Protein AF-A0A6I2UBW8-F1 (afdb_monomer_lite)

Structure (mmCIF, N/CA/C/O backbone):
data_AF-A0A6I2UBW8-F1
#
_entry.id   AF-A0A6I2UBW8-F1
#
loop_
_atom_site.group_PDB
_atom_site.id
_atom_site.type_symbol
_atom_site.label_atom_id
_atom_site.label_alt_id
_atom_site.label_comp_id
_atom_site.label_asym_id
_atom_site.label_entity_id
_atom_site.label_seq_id
_atom_site.pdbx_PDB_ins_code
_atom_site.Cartn_x
_atom_site.Cartn_y
_atom_site.Cartn_z
_atom_site.occupancy
_atom_site.B_iso_or_equiv
_atom_site.auth_seq_id
_atom_site.auth_comp_id
_atom_site.auth_asym_id
_atom_site.auth_atom_id
_atom_site.pdbx_PDB_model_num
ATOM 1 N N . MET A 1 1 ? 18.908 -12.782 -9.638 1.00 51.38 1 MET A N 1
ATOM 2 C CA . MET A 1 1 ? 18.030 -13.170 -8.511 1.00 51.38 1 MET A CA 1
ATOM 3 C C . MET A 1 1 ? 18.665 -14.315 -7.730 1.00 51.38 1 MET A C 1
ATOM 5 O O . MET A 1 1 ? 19.215 -15.214 -8.357 1.00 51.38 1 MET A O 1
ATOM 9 N N . LYS A 1 2 ? 18.640 -14.270 -6.388 1.00 55.91 2 LYS A N 1
ATOM 10 C CA . LYS A 1 2 ? 19.239 -15.309 -5.519 1.00 55.91 2 LYS A CA 1
ATOM 11 C C . LYS A 1 2 ? 18.375 -16.582 -5.418 1.00 55.91 2 LYS A C 1
ATOM 13 O O . LYS A 1 2 ? 18.902 -17.637 -5.084 1.00 55.91 2 LYS A O 1
ATOM 18 N N . ASN A 1 3 ? 17.085 -16.509 -5.764 1.00 80.25 3 ASN A N 1
ATOM 19 C CA . ASN A 1 3 ? 16.137 -17.624 -5.729 1.00 80.25 3 ASN A CA 1
ATOM 20 C C . ASN A 1 3 ? 15.690 -18.028 -7.150 1.00 80.25 3 ASN A C 1
ATOM 22 O O . ASN A 1 3 ? 15.088 -17.234 -7.873 1.00 80.25 3 ASN A O 1
ATOM 26 N N . ARG A 1 4 ? 15.971 -19.275 -7.562 1.00 83.50 4 ARG A N 1
ATOM 27 C CA . ARG A 1 4 ? 15.591 -19.792 -8.894 1.00 83.50 4 ARG A CA 1
ATOM 28 C C . ARG A 1 4 ? 14.077 -19.884 -9.088 1.00 83.50 4 ARG A C 1
ATOM 30 O O . ARG A 1 4 ? 13.606 -19.672 -10.198 1.00 83.50 4 ARG A O 1
ATOM 37 N N . ALA A 1 5 ? 13.320 -20.216 -8.043 1.00 87.25 5 ALA A N 1
ATOM 38 C CA . ALA A 1 5 ? 11.868 -20.345 -8.146 1.00 87.25 5 ALA A CA 1
ATOM 39 C C . ALA A 1 5 ? 11.207 -18.980 -8.382 1.00 87.25 5 ALA A C 1
ATOM 41 O O . ALA A 1 5 ? 10.330 -18.855 -9.229 1.00 87.25 5 ALA A O 1
ATOM 42 N N . GLU A 1 6 ? 11.680 -17.953 -7.680 1.00 87.25 6 GLU A N 1
ATOM 43 C CA . GLU A 1 6 ? 11.236 -16.570 -7.858 1.00 87.25 6 GLU A CA 1
ATOM 44 C C . GLU A 1 6 ? 11.570 -16.049 -9.259 1.00 87.25 6 GLU A C 1
ATOM 46 O O . GLU A 1 6 ? 10.695 -15.531 -9.945 1.00 87.25 6 GLU A O 1
ATOM 51 N N . ALA A 1 7 ? 12.791 -16.307 -9.741 1.00 87.88 7 ALA A N 1
ATOM 52 C CA . ALA A 1 7 ? 13.185 -15.936 -11.097 1.00 87.88 7 ALA A CA 1
ATOM 53 C C . ALA A 1 7 ? 12.286 -16.553 -12.174 1.00 87.88 7 ALA A C 1
ATOM 55 O O . ALA A 1 7 ? 11.934 -15.876 -13.135 1.00 87.88 7 ALA A O 1
ATOM 56 N N . ARG A 1 8 ? 11.876 -17.816 -11.999 1.00 92.00 8 ARG A N 1
ATOM 57 C CA . ARG A 1 8 ? 10.942 -18.483 -12.917 1.00 92.00 8 ARG A CA 1
ATOM 58 C C . ARG A 1 8 ? 9.535 -17.894 -12.845 1.00 92.00 8 ARG A C 1
ATOM 60 O O . ARG A 1 8 ? 8.887 -17.807 -13.879 1.00 92.00 8 ARG A O 1
ATOM 67 N N . ARG A 1 9 ? 9.070 -17.464 -11.666 1.00 91.25 9 ARG A N 1
ATOM 68 C CA . ARG A 1 9 ? 7.768 -16.784 -11.522 1.00 91.25 9 ARG A CA 1
ATOM 69 C C . ARG A 1 9 ? 7.764 -15.427 -12.211 1.00 91.25 9 ARG A C 1
ATOM 71 O O . ARG A 1 9 ? 6.853 -15.163 -12.982 1.00 91.25 9 ARG A O 1
ATOM 78 N N . VAL A 1 10 ? 8.794 -14.610 -11.985 1.00 90.31 10 VAL A N 1
ATOM 79 C CA . VAL A 1 10 ? 8.947 -13.325 -12.685 1.00 90.31 10 VAL A CA 1
ATOM 80 C C . VAL A 1 10 ? 8.998 -13.564 -14.192 1.00 90.31 10 VAL A C 1
ATOM 82 O O . VAL A 1 10 ? 8.232 -12.962 -14.932 1.00 90.31 10 VAL A O 1
ATOM 85 N N . ALA A 1 11 ? 9.817 -14.516 -14.648 1.00 93.88 11 ALA A N 1
ATOM 86 C CA . ALA A 1 11 ? 9.907 -14.862 -16.063 1.00 93.88 11 ALA A CA 1
ATOM 87 C C . ALA A 1 11 ? 8.569 -15.318 -16.660 1.00 93.88 11 ALA A C 1
ATOM 89 O O . ALA A 1 11 ? 8.270 -14.974 -17.797 1.00 93.88 11 ALA A O 1
ATOM 90 N N . LEU A 1 12 ? 7.756 -16.058 -15.898 1.00 94.31 12 LEU A N 1
ATOM 91 C CA . LEU A 1 12 ? 6.423 -16.476 -16.326 1.00 94.31 12 LEU A CA 1
ATOM 92 C C . LEU A 1 12 ? 5.492 -15.275 -16.530 1.00 94.31 12 LEU A C 1
ATOM 94 O O . LEU A 1 12 ? 4.803 -15.226 -17.544 1.00 94.31 12 LEU A O 1
ATOM 98 N N . VAL A 1 13 ? 5.498 -14.303 -15.611 1.00 92.75 13 VAL A N 1
ATOM 99 C CA . VAL A 1 13 ? 4.701 -13.070 -15.743 1.00 92.75 13 VAL A CA 1
ATOM 100 C C . VAL A 1 13 ? 5.158 -12.260 -16.957 1.00 92.75 13 VAL A C 1
ATOM 102 O O . VAL A 1 13 ? 4.326 -11.877 -17.773 1.00 92.75 13 VAL A O 1
ATOM 105 N N . MET A 1 14 ? 6.470 -12.075 -17.137 1.00 93.62 14 MET A N 1
ATOM 106 C CA . MET A 1 14 ? 7.018 -11.347 -18.291 1.00 93.62 14 MET A CA 1
ATOM 107 C C . MET A 1 14 ? 6.712 -12.046 -19.621 1.00 93.62 14 MET A C 1
ATOM 109 O O . MET A 1 14 ? 6.369 -11.394 -20.603 1.00 93.62 14 MET A O 1
ATOM 113 N N . ALA A 1 15 ? 6.808 -13.379 -19.659 1.00 94.62 15 ALA A N 1
ATOM 114 C CA . ALA A 1 15 ? 6.464 -14.170 -20.834 1.00 94.62 15 ALA A CA 1
ATOM 115 C C . ALA A 1 15 ? 4.973 -14.056 -21.169 1.00 94.62 15 ALA A C 1
ATOM 117 O O . ALA A 1 15 ? 4.623 -13.859 -22.329 1.00 94.62 15 ALA A O 1
ATOM 118 N N . TRP A 1 16 ? 4.103 -14.155 -20.162 1.00 94.31 16 TRP A N 1
ATOM 119 C CA . TRP A 1 16 ? 2.666 -13.985 -20.344 1.00 94.31 16 TRP A CA 1
ATOM 120 C C . TRP A 1 16 ? 2.332 -12.577 -20.852 1.00 94.31 16 TRP A C 1
ATOM 122 O O . TRP A 1 16 ? 1.599 -12.463 -21.829 1.00 94.31 16 TRP A O 1
ATOM 132 N N . ALA A 1 17 ? 2.923 -11.528 -20.272 1.00 93.44 17 ALA A N 1
ATOM 133 C CA . ALA A 1 17 ? 2.719 -10.156 -20.730 1.00 93.44 17 ALA A CA 1
ATOM 134 C C . ALA A 1 17 ? 3.141 -9.985 -22.200 1.00 93.44 17 ALA A C 1
ATOM 136 O O . ALA A 1 17 ? 2.347 -9.541 -23.026 1.00 93.44 17 ALA A O 1
ATOM 137 N N . ALA A 1 18 ? 4.339 -10.459 -22.561 1.00 92.69 18 ALA A N 1
ATOM 138 C CA . ALA A 1 18 ? 4.840 -10.395 -23.933 1.00 92.69 18 ALA A CA 1
ATOM 139 C C . ALA A 1 18 ? 3.956 -11.158 -24.938 1.00 92.69 18 ALA A C 1
ATOM 141 O O . ALA A 1 18 ? 3.736 -10.681 -26.048 1.00 92.69 18 ALA A O 1
ATOM 142 N N . LEU A 1 19 ? 3.435 -12.333 -24.564 1.00 93.19 19 LEU A N 1
ATOM 143 C CA . LEU A 1 19 ? 2.556 -13.135 -25.425 1.00 93.19 19 LEU A CA 1
ATOM 144 C C . LEU A 1 19 ? 1.181 -12.493 -25.650 1.00 93.19 19 LEU A C 1
ATOM 146 O O . LEU A 1 19 ? 0.566 -12.750 -26.681 1.00 93.19 19 LEU A O 1
ATOM 150 N N . ASN A 1 20 ? 0.710 -11.679 -24.703 1.00 92.19 20 ASN A N 1
ATOM 151 C CA . ASN A 1 20 ? -0.584 -10.999 -24.780 1.00 92.19 20 ASN A CA 1
ATOM 152 C C . ASN A 1 20 ? -0.466 -9.536 -25.235 1.00 92.19 20 ASN A C 1
ATOM 154 O O . ASN A 1 20 ? -1.463 -8.824 -25.229 1.00 92.19 20 ASN A O 1
ATOM 158 N N . GLY A 1 21 ? 0.730 -9.080 -25.626 1.00 90.31 21 GLY A N 1
ATOM 159 C CA . GLY A 1 21 ? 0.947 -7.690 -26.035 1.00 90.31 21 GLY A CA 1
ATOM 160 C C . GLY A 1 21 ? 0.738 -6.682 -24.904 1.00 90.31 21 GLY A C 1
ATOM 161 O O . GLY A 1 21 ? 0.383 -5.541 -25.171 1.00 90.31 21 GLY A O 1
ATOM 162 N N . MET A 1 22 ? 0.932 -7.101 -23.652 1.00 90.81 22 MET A N 1
ATOM 163 C CA . MET A 1 22 ? 0.805 -6.229 -22.493 1.00 90.81 22 MET A CA 1
ATOM 164 C C . MET A 1 22 ? 2.112 -5.522 -22.164 1.00 90.81 22 MET A C 1
ATOM 166 O O . MET A 1 22 ? 3.176 -6.144 -22.087 1.00 90.81 22 MET A O 1
ATOM 170 N N . GLU A 1 23 ? 2.000 -4.232 -21.876 1.00 89.75 23 GLU A N 1
ATOM 171 C CA . GLU A 1 23 ? 3.097 -3.438 -21.343 1.00 89.75 23 GLU A CA 1
ATOM 172 C C . GLU A 1 23 ? 3.274 -3.679 -19.839 1.00 89.75 23 GLU A C 1
ATOM 174 O O . GLU A 1 23 ? 2.326 -3.955 -19.101 1.00 89.75 23 GLU A O 1
ATOM 179 N N . VAL A 1 24 ? 4.522 -3.599 -19.377 1.00 90.88 24 VAL A N 1
ATOM 180 C CA . VAL A 1 24 ? 4.884 -3.761 -17.965 1.00 90.88 24 VAL A CA 1
ATOM 181 C C . VAL A 1 24 ? 5.558 -2.480 -17.507 1.00 90.88 24 VAL A C 1
ATOM 183 O O . VAL A 1 24 ? 6.503 -2.026 -18.147 1.00 90.88 24 VAL A O 1
ATOM 186 N N . SER A 1 25 ? 5.107 -1.922 -16.385 1.00 88.44 25 SER A N 1
ATOM 187 C CA . SER A 1 25 ? 5.697 -0.729 -15.774 1.00 88.44 25 SER A CA 1
ATOM 188 C C . SER A 1 25 ? 6.422 -1.074 -14.475 1.00 88.44 25 SER A C 1
ATOM 190 O O . SER A 1 25 ? 5.949 -1.887 -13.680 1.00 88.44 25 SER A O 1
ATOM 192 N N . SER A 1 26 ? 7.565 -0.425 -14.242 1.00 90.56 26 SER A N 1
ATOM 193 C CA . SER A 1 26 ? 8.318 -0.488 -12.985 1.00 90.56 26 SER A CA 1
ATOM 194 C C . SER A 1 26 ? 8.081 0.724 -12.078 1.00 90.56 26 SER A C 1
ATOM 196 O O . SER A 1 26 ? 8.728 0.821 -11.040 1.00 90.56 26 SER A O 1
ATOM 198 N N . GLY A 1 27 ? 7.190 1.650 -12.458 1.00 91.50 27 GLY A N 1
ATOM 199 C CA . GLY A 1 27 ? 7.069 2.976 -11.840 1.00 91.50 27 GLY A CA 1
ATOM 200 C C . GLY A 1 27 ? 6.934 2.938 -10.315 1.00 91.50 27 GLY A C 1
ATOM 201 O O . GLY A 1 27 ? 7.788 3.466 -9.613 1.00 91.50 27 GLY A O 1
ATOM 202 N N . LEU A 1 28 ? 5.924 2.245 -9.784 1.00 90.88 28 LEU A N 1
ATOM 203 C CA . LEU A 1 28 ? 5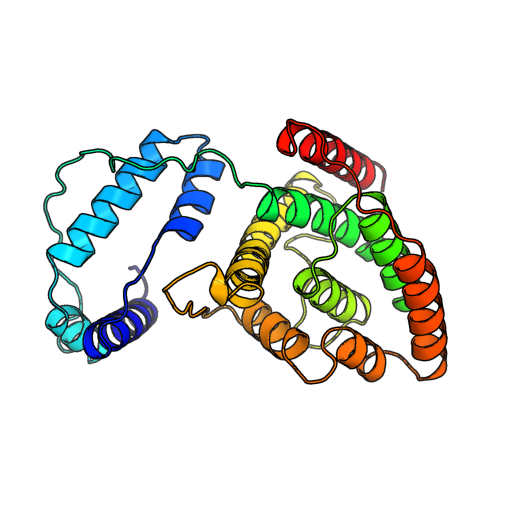.694 2.187 -8.333 1.00 90.88 28 LEU A CA 1
ATOM 204 C C . LEU A 1 28 ? 6.873 1.563 -7.563 1.00 90.88 28 LEU A C 1
ATOM 206 O O . LEU A 1 28 ? 7.282 2.093 -6.535 1.00 90.88 28 LEU A O 1
ATOM 210 N N . ALA A 1 29 ? 7.483 0.500 -8.097 1.00 91.56 29 ALA A N 1
ATOM 211 C CA . ALA A 1 29 ? 8.646 -0.137 -7.471 1.00 91.56 29 ALA A CA 1
ATOM 212 C C . ALA A 1 29 ? 9.888 0.772 -7.482 1.00 91.56 29 ALA A C 1
ATOM 214 O O . ALA A 1 29 ? 10.676 0.783 -6.534 1.00 91.56 29 ALA A O 1
ATOM 215 N N . VAL A 1 30 ? 10.067 1.555 -8.551 1.00 94.94 30 VAL A N 1
ATOM 216 C CA . VAL A 1 30 ? 11.119 2.574 -8.608 1.00 94.94 30 VAL A CA 1
ATOM 217 C C . VAL A 1 30 ? 10.833 3.699 -7.617 1.00 94.94 30 VAL A C 1
ATOM 219 O O . VAL A 1 30 ? 11.762 4.144 -6.952 1.00 94.94 30 VAL A O 1
ATOM 222 N N . MET A 1 31 ? 9.579 4.130 -7.480 1.00 95.00 31 MET A N 1
ATOM 223 C CA . MET A 1 31 ? 9.171 5.205 -6.567 1.00 95.00 31 MET A CA 1
ATOM 224 C C . MET A 1 31 ? 9.415 4.824 -5.112 1.00 95.00 31 MET A C 1
ATOM 226 O O . MET A 1 31 ? 10.016 5.590 -4.360 1.00 95.00 31 MET A O 1
ATOM 230 N N . GLU A 1 32 ? 9.064 3.594 -4.737 1.00 94.69 32 GLU A N 1
ATOM 231 C CA . GLU A 1 32 ? 9.391 3.042 -3.424 1.00 94.69 32 GLU A CA 1
ATOM 232 C C . GLU A 1 32 ? 10.892 3.143 -3.146 1.00 94.69 32 GLU A C 1
ATOM 234 O O . GLU A 1 32 ? 11.322 3.625 -2.097 1.00 94.69 32 GLU A O 1
ATOM 239 N N . ARG A 1 33 ? 11.720 2.729 -4.108 1.00 94.56 33 ARG A N 1
ATOM 240 C CA . ARG A 1 33 ? 13.166 2.717 -3.910 1.00 94.56 33 ARG A CA 1
ATOM 241 C C . ARG A 1 33 ? 13.783 4.115 -3.907 1.00 94.56 33 ARG A C 1
ATOM 243 O O . ARG A 1 33 ? 14.668 4.385 -3.097 1.00 94.56 33 ARG A O 1
ATOM 250 N N . ALA A 1 34 ? 13.381 4.970 -4.836 1.00 95.56 34 ALA A N 1
ATOM 251 C CA . ALA A 1 34 ? 13.948 6.299 -5.022 1.00 95.56 34 ALA A CA 1
ATOM 252 C C . ALA A 1 34 ? 13.540 7.256 -3.895 1.00 95.56 34 ALA A C 1
ATOM 254 O O . ALA A 1 34 ? 14.372 8.059 -3.472 1.00 95.56 34 ALA A O 1
ATOM 255 N N . SER A 1 35 ? 12.338 7.099 -3.334 1.00 93.94 35 SER A N 1
ATOM 256 C CA . SER A 1 35 ? 11.886 7.864 -2.169 1.00 93.94 35 SER A CA 1
ATOM 257 C C . SER A 1 35 ? 12.643 7.496 -0.894 1.00 93.94 35 SER A C 1
ATOM 259 O O . SER A 1 35 ? 13.056 8.384 -0.157 1.00 93.94 35 SER A O 1
ATOM 261 N N . GLN A 1 36 ? 12.955 6.212 -0.677 1.00 92.56 36 GLN A N 1
ATOM 262 C CA . GLN A 1 36 ? 13.841 5.770 0.413 1.00 92.56 36 GLN A CA 1
ATOM 263 C C . GLN A 1 36 ? 15.266 6.330 0.292 1.00 92.56 36 GLN A C 1
ATOM 265 O O . GLN A 1 36 ? 15.985 6.436 1.284 1.00 92.56 36 GLN A O 1
ATOM 270 N N . LEU A 1 37 ? 15.708 6.621 -0.934 1.00 94.25 37 LEU A N 1
ATOM 271 C CA . LEU A 1 37 ? 17.018 7.211 -1.215 1.00 94.25 37 LEU A CA 1
ATOM 272 C C . LEU A 1 37 ? 16.970 8.741 -1.296 1.00 94.25 37 LEU A C 1
ATOM 274 O O . LEU A 1 37 ? 18.030 9.357 -1.400 1.00 94.25 37 LEU A O 1
ATOM 278 N N . HIS A 1 38 ? 15.773 9.337 -1.284 1.00 94.62 38 HIS A N 1
ATOM 279 C CA . HIS A 1 38 ? 15.527 10.752 -1.556 1.00 94.62 38 HIS A CA 1
ATOM 280 C C . HIS A 1 38 ? 16.247 11.243 -2.825 1.00 94.62 38 HIS A C 1
ATOM 282 O O . HIS A 1 38 ? 16.918 12.275 -2.819 1.00 94.62 38 HIS A O 1
ATOM 288 N N . CYS A 1 39 ? 16.179 10.463 -3.914 1.00 96.44 39 CYS A N 1
ATOM 289 C CA . CYS A 1 39 ? 17.001 10.702 -5.101 1.00 96.44 39 CYS A CA 1
ATOM 290 C C . CYS A 1 39 ? 16.256 10.444 -6.419 1.00 96.44 39 CYS A C 1
ATOM 292 O O . CYS A 1 39 ? 16.161 9.305 -6.885 1.00 96.44 39 CYS A O 1
ATOM 294 N N . GLN A 1 40 ? 15.819 11.529 -7.067 1.00 96.19 40 GLN A N 1
ATOM 295 C CA . GLN A 1 40 ? 15.130 11.482 -8.360 1.00 96.19 40 GLN A CA 1
ATOM 296 C C . GLN A 1 40 ? 16.027 10.917 -9.465 1.00 96.19 40 GLN A C 1
ATOM 298 O O . GLN A 1 40 ? 15.593 10.095 -10.267 1.00 96.19 40 GLN A O 1
ATOM 303 N N . GLU A 1 41 ? 17.305 11.301 -9.481 1.00 96.69 41 GLU A N 1
ATOM 304 C CA . GLU A 1 41 ? 18.276 10.806 -10.462 1.00 96.69 41 GLU A CA 1
ATOM 305 C C . GLU A 1 41 ? 18.402 9.276 -10.410 1.00 96.69 41 GLU A C 1
ATOM 307 O O . GLU A 1 41 ? 18.386 8.614 -11.448 1.00 96.69 41 GLU A O 1
ATOM 312 N N . SER A 1 42 ? 18.438 8.697 -9.203 1.00 96.00 42 SER A N 1
ATOM 313 C CA . SER A 1 42 ? 18.452 7.242 -9.033 1.00 96.00 42 SER A CA 1
ATOM 314 C C . SER A 1 42 ? 17.175 6.587 -9.562 1.00 96.00 42 SER A C 1
ATOM 316 O O . SER A 1 42 ? 17.254 5.481 -10.098 1.00 96.00 42 SER A O 1
ATOM 318 N N . GLY A 1 43 ? 16.018 7.236 -9.409 1.00 96.56 43 GLY A N 1
ATOM 319 C CA . GLY A 1 43 ? 14.750 6.753 -9.953 1.00 96.56 43 GLY A CA 1
ATOM 320 C C . GLY A 1 43 ? 14.737 6.766 -11.482 1.00 96.56 43 GLY A C 1
ATOM 321 O O . GLY A 1 43 ? 14.493 5.740 -12.116 1.00 96.56 43 GLY A O 1
ATOM 322 N N . LEU A 1 44 ? 15.095 7.902 -12.087 1.00 97.19 44 LEU A N 1
ATOM 323 C CA . LEU A 1 44 ? 15.150 8.063 -13.544 1.00 97.19 44 LEU A CA 1
ATOM 324 C C . LEU A 1 44 ? 16.160 7.117 -14.204 1.00 97.19 44 LEU A C 1
ATOM 326 O O . LEU A 1 44 ? 15.902 6.605 -15.295 1.00 97.19 44 LEU A O 1
ATOM 330 N N . LEU A 1 45 ? 17.291 6.856 -13.545 1.00 97.19 45 LEU A N 1
ATOM 331 C CA . LEU A 1 45 ? 18.276 5.884 -14.008 1.00 97.19 45 LEU A CA 1
ATOM 332 C C . LEU A 1 45 ? 17.713 4.455 -14.001 1.00 97.19 45 LEU A C 1
ATOM 334 O O . LEU A 1 45 ? 17.935 3.699 -14.947 1.00 97.19 45 LEU A O 1
ATOM 338 N N . GLU A 1 46 ? 16.986 4.063 -12.953 1.00 96.69 46 GLU A N 1
ATOM 339 C CA . GLU A 1 46 ? 16.417 2.714 -12.855 1.00 96.69 46 GLU A CA 1
ATOM 340 C C . GLU A 1 46 ? 15.277 2.498 -13.865 1.00 96.69 46 GLU A C 1
ATOM 342 O O . GLU A 1 46 ? 15.203 1.434 -14.481 1.00 96.69 46 GLU A O 1
ATOM 347 N N . ILE A 1 47 ? 14.454 3.521 -14.124 1.00 96.56 47 ILE A N 1
ATOM 348 C CA . ILE A 1 47 ? 13.443 3.496 -15.197 1.00 96.56 47 ILE A CA 1
ATOM 349 C C . ILE A 1 47 ? 14.108 3.292 -16.554 1.00 96.56 47 ILE A C 1
ATOM 351 O O . ILE A 1 47 ? 13.692 2.417 -17.315 1.00 96.56 47 ILE A O 1
ATOM 355 N N . GLN A 1 48 ? 15.166 4.052 -16.848 1.00 96.94 48 GLN A N 1
ATOM 356 C CA . GLN A 1 48 ? 15.886 3.925 -18.113 1.00 96.94 48 GLN A CA 1
ATOM 357 C C . GLN A 1 48 ? 16.465 2.514 -18.282 1.00 96.94 48 GLN A C 1
ATOM 359 O O . GLN A 1 48 ? 16.321 1.895 -19.337 1.00 96.94 48 GLN A O 1
ATOM 364 N N . ARG A 1 49 ? 17.066 1.956 -17.225 1.00 96.12 49 ARG A N 1
ATOM 365 C CA . ARG A 1 49 ? 17.569 0.573 -17.234 1.00 96.12 49 ARG A CA 1
ATOM 366 C C . ARG A 1 49 ? 16.455 -0.438 -17.476 1.00 96.12 49 ARG A C 1
ATOM 368 O O . ARG A 1 49 ? 16.655 -1.382 -18.239 1.00 96.12 49 ARG A O 1
ATOM 375 N N . PHE A 1 50 ? 15.292 -0.250 -16.858 1.00 95.19 50 PHE A N 1
ATOM 376 C CA . PHE A 1 50 ? 14.136 -1.110 -17.081 1.00 95.19 50 PHE A CA 1
ATOM 377 C C . PHE A 1 50 ? 13.660 -1.047 -18.542 1.00 95.19 50 PHE A C 1
ATOM 379 O O . PHE A 1 50 ? 13.470 -2.088 -19.169 1.00 95.19 50 PHE A O 1
ATOM 386 N N . GLN A 1 51 ? 13.561 0.146 -19.133 1.00 94.62 51 GLN A N 1
ATOM 387 C CA . GLN A 1 51 ? 13.198 0.323 -20.546 1.00 94.62 51 GLN A CA 1
ATOM 388 C C . GLN A 1 51 ? 14.216 -0.330 -21.500 1.00 94.62 51 GLN A C 1
ATOM 390 O O . GLN A 1 51 ? 13.839 -0.977 -22.481 1.00 94.62 51 GLN A O 1
ATOM 395 N N . GLU A 1 52 ? 15.513 -0.239 -21.197 1.00 95.81 52 GLU A N 1
ATOM 396 C CA . GLU A 1 52 ? 16.577 -0.911 -21.957 1.00 95.81 52 GLU A CA 1
ATOM 397 C C . GLU A 1 52 ? 16.484 -2.442 -21.865 1.00 95.81 52 GLU A C 1
ATOM 399 O O . GLU A 1 52 ? 16.659 -3.136 -22.867 1.00 95.81 52 GLU A O 1
ATOM 404 N N . ILE A 1 53 ? 16.146 -2.986 -20.691 1.00 93.81 53 ILE A N 1
ATOM 405 C CA . ILE A 1 53 ? 15.875 -4.422 -20.503 1.00 93.81 53 ILE A CA 1
ATOM 406 C C . ILE A 1 53 ? 14.695 -4.856 -21.374 1.00 93.81 53 ILE A C 1
ATOM 408 O O . ILE A 1 53 ? 14.800 -5.856 -22.088 1.00 93.81 53 ILE A O 1
ATOM 412 N N . MET A 1 54 ? 13.590 -4.107 -21.326 1.00 92.12 54 MET A N 1
ATOM 413 C CA . MET A 1 54 ? 12.355 -4.442 -22.039 1.00 92.12 54 MET A CA 1
ATOM 414 C C . MET A 1 54 ? 12.492 -4.339 -23.560 1.00 92.12 54 MET A C 1
ATOM 416 O O . MET A 1 54 ? 11.903 -5.143 -24.277 1.00 92.12 54 MET A O 1
ATOM 420 N N . SER A 1 55 ? 13.300 -3.402 -24.056 1.00 91.75 55 SER A N 1
ATOM 421 C CA . SER A 1 55 ? 13.580 -3.251 -25.491 1.00 91.75 55 SER A CA 1
ATOM 422 C C . SER A 1 55 ? 14.629 -4.236 -26.016 1.00 91.75 55 SER A C 1
ATOM 424 O O . SER A 1 55 ? 14.575 -4.619 -27.184 1.00 91.75 55 SER A O 1
ATOM 426 N N . THR A 1 56 ? 15.573 -4.671 -25.175 1.00 94.12 56 THR A N 1
ATOM 427 C CA . THR A 1 56 ? 16.668 -5.554 -25.607 1.00 94.12 56 THR A CA 1
ATOM 428 C C . THR A 1 56 ? 16.311 -7.035 -25.522 1.00 94.12 56 THR A C 1
ATOM 430 O O . THR A 1 56 ? 16.697 -7.812 -26.399 1.00 94.12 56 THR A O 1
ATOM 433 N N . TYR A 1 57 ? 15.622 -7.472 -24.462 1.00 93.12 57 TYR A N 1
ATOM 434 C CA . TYR A 1 57 ? 15.347 -8.894 -24.263 1.00 93.12 57 TYR A CA 1
ATOM 435 C C . TYR A 1 57 ? 14.031 -9.316 -24.918 1.00 93.12 57 TYR A C 1
ATOM 437 O O . TYR A 1 57 ? 12.961 -8.920 -24.455 1.00 93.12 57 TYR A O 1
ATOM 445 N N . PRO A 1 58 ? 14.070 -10.193 -25.937 1.00 92.19 58 PRO A N 1
ATOM 446 C CA . PRO A 1 58 ? 12.853 -10.649 -26.588 1.00 92.19 58 PRO A CA 1
ATOM 447 C C . PRO A 1 58 ? 12.035 -11.582 -25.681 1.00 92.19 58 PRO A C 1
ATOM 449 O O . PRO A 1 58 ? 12.585 -12.305 -24.841 1.00 92.19 58 PRO A O 1
ATOM 452 N N . GLY A 1 59 ? 10.718 -11.634 -25.916 1.00 92.56 59 GLY A N 1
ATOM 453 C CA . GLY A 1 59 ? 9.757 -12.485 -25.197 1.00 92.56 59 GLY A CA 1
ATOM 454 C C . GLY A 1 59 ? 10.207 -13.942 -25.010 1.00 92.56 59 GLY A C 1
ATOM 455 O O . GLY A 1 59 ? 10.016 -14.541 -23.952 1.00 92.56 59 GLY A O 1
ATOM 456 N N . GLN A 1 60 ? 10.886 -14.507 -26.012 1.00 94.88 60 GLN A N 1
ATOM 457 C CA . GLN A 1 60 ? 11.387 -15.883 -26.022 1.00 94.88 60 GLN A CA 1
ATOM 458 C C . GLN A 1 60 ? 12.408 -16.160 -24.909 1.00 94.88 60 GLN A C 1
ATOM 460 O O . GLN A 1 60 ? 12.466 -17.289 -24.415 1.00 94.88 60 GLN A O 1
ATOM 465 N N . LEU A 1 61 ? 13.198 -15.164 -24.485 1.00 95.50 61 LEU A N 1
ATOM 466 C CA . LEU A 1 61 ? 14.118 -15.331 -23.354 1.00 95.50 61 LEU A CA 1
ATOM 467 C C . LEU A 1 61 ? 13.351 -15.521 -22.043 1.00 95.50 61 LEU A C 1
ATOM 469 O O . LEU A 1 61 ? 13.716 -16.386 -21.243 1.00 95.50 61 LEU A O 1
ATOM 473 N N . TRP A 1 62 ? 12.266 -14.769 -21.846 1.00 95.31 62 TRP A N 1
ATOM 474 C CA . TRP A 1 62 ? 11.393 -14.916 -20.683 1.00 95.31 62 TRP A CA 1
ATOM 475 C C . TRP A 1 62 ? 10.719 -16.291 -20.664 1.00 95.31 62 TRP A C 1
ATOM 477 O O . TRP A 1 62 ? 10.743 -16.960 -19.632 1.00 95.31 62 TRP A O 1
ATOM 487 N N . VAL A 1 63 ? 10.234 -16.777 -21.815 1.00 96.19 63 VAL A N 1
ATOM 488 C CA . VAL A 1 63 ? 9.675 -18.138 -21.955 1.00 96.19 63 VAL A CA 1
ATOM 489 C C . VAL A 1 63 ? 10.712 -19.203 -21.588 1.00 96.19 63 VAL A C 1
ATOM 491 O O . VAL A 1 63 ? 10.449 -20.067 -20.751 1.00 96.19 63 VAL A O 1
ATOM 494 N N . ALA A 1 64 ? 11.919 -19.126 -22.157 1.00 95.88 64 ALA A N 1
ATOM 495 C CA . ALA A 1 64 ? 12.978 -20.095 -21.884 1.00 95.88 64 ALA A CA 1
ATOM 496 C C . ALA A 1 64 ? 13.392 -20.107 -20.401 1.00 95.88 64 ALA A C 1
ATOM 498 O O . ALA A 1 64 ? 13.700 -21.171 -19.853 1.00 95.88 64 ALA A O 1
ATOM 499 N N . LEU A 1 65 ? 13.398 -18.942 -19.743 1.00 95.25 65 LEU A N 1
ATOM 500 C CA . LEU A 1 65 ? 13.690 -18.831 -18.316 1.00 95.25 65 LEU A CA 1
ATOM 501 C C . LEU A 1 65 ? 12.549 -19.405 -17.464 1.00 95.25 65 LEU A C 1
ATOM 503 O O . LEU A 1 65 ? 12.822 -20.156 -16.528 1.00 95.25 65 LEU A O 1
ATOM 507 N N . ALA A 1 66 ? 11.287 -19.127 -17.806 1.00 95.00 66 ALA A N 1
ATOM 508 C CA . ALA A 1 66 ? 10.114 -19.668 -17.116 1.00 95.00 66 ALA A CA 1
ATOM 509 C C . ALA A 1 66 ? 10.088 -21.207 -17.169 1.00 95.00 66 ALA A C 1
ATOM 511 O O . ALA A 1 66 ? 10.021 -21.879 -16.134 1.00 95.00 66 ALA A O 1
ATOM 512 N N . GLU A 1 67 ? 10.283 -21.777 -18.361 1.00 95.06 67 GLU A N 1
ATOM 513 C CA . GLU A 1 67 ? 10.383 -23.225 -18.588 1.00 95.06 67 GLU A CA 1
ATOM 514 C C . GLU A 1 67 ? 11.635 -23.841 -17.949 1.00 95.06 67 GLU A C 1
ATOM 516 O O . GLU A 1 67 ? 11.712 -25.051 -17.753 1.00 95.06 67 GLU A O 1
ATOM 521 N N . GLY A 1 68 ? 12.608 -23.023 -17.535 1.00 93.50 68 GLY A N 1
ATOM 522 C CA . GLY A 1 68 ? 13.884 -23.458 -16.963 1.00 93.50 68 GLY A CA 1
ATOM 523 C C . GLY A 1 68 ? 14.839 -24.081 -17.977 1.00 93.50 68 GLY A C 1
ATOM 524 O O . GLY A 1 68 ? 15.790 -24.745 -17.570 1.00 93.50 68 GLY A O 1
ATOM 525 N N . ARG A 1 69 ? 14.610 -23.854 -19.279 1.00 95.56 69 ARG A N 1
ATOM 526 C CA . ARG A 1 69 ? 15.571 -24.181 -20.345 1.00 95.56 69 ARG A CA 1
ATOM 527 C C . ARG A 1 69 ? 16.856 -23.372 -20.194 1.00 95.56 69 ARG A C 1
ATOM 529 O O . ARG A 1 69 ? 17.938 -23.874 -20.477 1.00 95.56 69 ARG A O 1
ATOM 536 N N . ILE A 1 70 ? 16.734 -22.140 -19.704 1.00 94.31 70 ILE A N 1
ATOM 537 C CA . ILE A 1 70 ? 17.857 -21.325 -19.237 1.00 94.31 70 ILE A CA 1
ATOM 538 C C . ILE A 1 70 ? 17.677 -20.996 -17.757 1.00 94.31 70 ILE A C 1
ATOM 540 O O . ILE A 1 70 ? 16.567 -20.982 -17.232 1.00 94.31 70 ILE A O 1
ATOM 544 N N . THR A 1 71 ? 18.784 -20.723 -17.069 1.00 90.12 71 THR A N 1
ATOM 545 C CA . THR A 1 71 ? 18.779 -20.390 -15.631 1.00 90.12 71 THR A CA 1
ATOM 546 C C . THR A 1 71 ? 19.120 -18.929 -15.349 1.00 90.12 71 THR A C 1
ATOM 548 O O . THR A 1 71 ? 18.981 -18.472 -14.214 1.00 90.12 71 THR A O 1
ATOM 551 N N . LYS A 1 72 ? 19.572 -18.193 -16.371 1.00 89.56 72 LYS A N 1
ATOM 552 C CA . LYS A 1 72 ? 19.989 -16.795 -16.285 1.00 89.56 72 LYS A CA 1
ATOM 553 C C . LYS A 1 72 ? 19.889 -16.135 -17.664 1.00 89.56 72 LYS A C 1
ATOM 555 O O . LYS A 1 72 ? 20.231 -16.765 -18.661 1.00 89.56 72 LYS A O 1
ATOM 560 N N . ILE A 1 73 ? 19.469 -14.871 -17.693 1.00 90.19 73 ILE A N 1
ATOM 561 C CA . ILE A 1 73 ? 19.566 -13.986 -18.862 1.00 90.19 73 ILE A CA 1
ATOM 562 C C . ILE A 1 73 ? 20.904 -13.239 -18.785 1.00 90.19 73 ILE A C 1
ATOM 564 O O . ILE A 1 73 ? 21.315 -12.812 -17.699 1.00 90.19 73 ILE A O 1
ATOM 568 N N . GLN A 1 74 ? 21.616 -13.144 -19.909 1.00 90.94 74 GLN A N 1
ATOM 569 C CA . GLN A 1 74 ? 22.901 -12.447 -19.947 1.00 90.94 74 GLN A CA 1
ATOM 570 C C . GLN A 1 74 ? 22.694 -10.946 -19.740 1.00 90.94 74 GLN A C 1
ATOM 572 O O . GLN A 1 74 ? 21.802 -10.404 -20.379 1.00 90.94 74 GLN A O 1
ATOM 577 N N . PRO A 1 75 ? 23.482 -10.284 -18.872 1.00 91.12 75 PRO A N 1
ATOM 578 C CA . PRO A 1 75 ? 23.374 -8.844 -18.668 1.00 91.12 75 PRO A CA 1
ATOM 579 C C . PRO A 1 75 ? 23.659 -8.053 -19.948 1.00 91.12 75 PRO A C 1
ATOM 581 O O . PRO A 1 75 ? 24.486 -8.469 -20.760 1.00 91.12 75 PRO A O 1
ATOM 584 N N . ILE A 1 76 ? 23.038 -6.881 -20.063 1.00 93.81 76 ILE A N 1
ATOM 585 C CA . ILE A 1 76 ? 23.319 -5.889 -21.105 1.00 93.81 76 ILE A CA 1
ATOM 586 C C . ILE A 1 76 ? 24.174 -4.756 -20.541 1.00 93.81 76 ILE A C 1
ATOM 588 O O . ILE A 1 76 ? 24.213 -4.525 -19.328 1.00 93.81 76 ILE A O 1
ATOM 592 N N . SER A 1 77 ? 24.862 -4.048 -21.430 1.00 95.81 77 SER A N 1
ATOM 593 C CA . SER A 1 77 ? 25.509 -2.782 -21.102 1.00 95.81 77 SER A CA 1
ATOM 594 C C . SER A 1 77 ? 24.469 -1.672 -21.140 1.00 95.81 77 SER A C 1
ATOM 596 O O . SER A 1 77 ? 23.917 -1.394 -22.199 1.00 95.81 77 SER A O 1
ATOM 598 N N . TYR A 1 78 ? 24.217 -1.047 -19.993 1.00 96.06 78 TYR A N 1
ATOM 599 C CA . TYR A 1 78 ? 23.279 0.068 -19.909 1.00 96.06 78 TYR A CA 1
ATOM 600 C C . TYR A 1 78 ? 23.907 1.370 -20.396 1.00 96.06 78 TYR A C 1
ATOM 602 O O . TYR A 1 78 ? 25.094 1.606 -20.145 1.00 96.06 78 TYR A O 1
ATOM 610 N N . SER A 1 79 ? 23.098 2.242 -20.997 1.00 95.88 79 SER A N 1
ATOM 611 C CA . SER A 1 79 ? 23.548 3.558 -21.479 1.00 95.88 79 SER A CA 1
ATOM 612 C C . SER A 1 79 ? 24.018 4.494 -20.358 1.00 95.88 79 SER A C 1
ATOM 614 O O . SER A 1 79 ? 24.796 5.411 -20.607 1.00 95.88 79 SER A O 1
ATOM 616 N N . GLN A 1 80 ? 23.550 4.249 -19.126 1.00 95.56 80 GLN A N 1
ATOM 617 C CA . GLN A 1 80 ? 23.633 5.167 -17.980 1.00 95.56 80 GLN A CA 1
ATOM 618 C C . GLN A 1 80 ? 22.930 6.515 -18.209 1.00 95.56 80 GLN A C 1
ATOM 620 O O . GLN A 1 80 ? 23.149 7.452 -17.447 1.00 95.56 80 GLN A O 1
ATOM 625 N N . ALA A 1 81 ? 22.084 6.626 -19.236 1.00 96.25 81 ALA A N 1
ATOM 626 C CA . ALA A 1 81 ? 21.233 7.788 -19.412 1.00 96.25 81 ALA A CA 1
ATOM 627 C C . ALA A 1 81 ? 20.133 7.824 -18.339 1.00 96.25 81 ALA A C 1
ATOM 629 O O . ALA A 1 81 ? 19.789 6.811 -17.727 1.00 96.25 81 ALA A O 1
ATOM 630 N N . LEU A 1 82 ? 19.566 9.010 -18.135 1.00 96.44 82 LEU A N 1
ATOM 631 C CA . LEU A 1 82 ? 18.362 9.194 -17.332 1.00 96.44 82 LEU A CA 1
ATOM 632 C C . LEU A 1 82 ? 17.138 9.152 -18.244 1.00 96.44 82 LEU A C 1
ATOM 634 O O . LEU A 1 82 ? 17.180 9.715 -19.344 1.00 96.44 82 LEU A O 1
ATOM 638 N N . ALA A 1 83 ? 16.053 8.540 -17.770 1.00 95.00 83 ALA A N 1
ATOM 639 C CA . ALA A 1 83 ? 14.774 8.562 -18.468 1.00 95.00 83 ALA A CA 1
ATOM 640 C C . ALA A 1 83 ? 14.315 10.013 -18.696 1.00 95.00 83 ALA A C 1
ATOM 642 O O . ALA A 1 83 ? 14.414 10.858 -17.805 1.00 95.00 83 ALA A O 1
ATOM 643 N N . GLN A 1 84 ? 13.841 10.304 -19.906 1.00 92.94 84 GLN A N 1
ATOM 644 C CA . GLN A 1 84 ? 13.427 11.644 -20.332 1.00 92.94 84 GLN A CA 1
ATOM 645 C C . GLN A 1 84 ? 11.900 11.776 -20.337 1.00 92.94 84 GLN A C 1
ATOM 647 O O . GLN A 1 84 ? 11.192 10.775 -20.408 1.00 92.94 84 GLN A O 1
ATOM 652 N N . ASN A 1 85 ? 11.396 13.016 -20.324 1.00 90.81 85 ASN A N 1
ATOM 653 C CA . ASN A 1 85 ? 9.960 13.344 -20.374 1.00 90.81 85 ASN A CA 1
ATOM 654 C C . ASN A 1 85 ? 9.131 12.768 -19.211 1.00 90.81 85 ASN A C 1
ATOM 656 O O . ASN A 1 85 ? 7.945 12.487 -19.362 1.00 90.81 85 ASN A O 1
ATOM 660 N N . ILE A 1 86 ? 9.756 12.599 -18.048 1.00 90.38 86 ILE A N 1
ATOM 661 C CA . ILE A 1 86 ? 9.106 12.125 -16.830 1.00 90.38 86 ILE A CA 1
ATOM 662 C C . ILE A 1 86 ? 8.816 13.332 -15.937 1.00 90.38 86 ILE A C 1
ATOM 664 O O . ILE A 1 86 ? 9.737 14.032 -15.521 1.00 90.38 86 ILE A O 1
ATOM 668 N N . THR A 1 87 ? 7.537 13.577 -15.653 1.00 89.31 87 THR A N 1
ATOM 669 C CA . THR A 1 87 ? 7.075 14.666 -14.772 1.00 89.31 87 THR A CA 1
ATOM 670 C C . THR A 1 87 ? 6.896 14.228 -13.321 1.00 89.31 87 THR A C 1
ATOM 672 O O . THR A 1 87 ? 6.850 15.071 -12.432 1.00 89.31 87 THR A O 1
ATOM 675 N N . VAL A 1 88 ? 6.804 12.919 -13.080 1.00 90.50 88 VAL A N 1
ATOM 676 C CA . VAL A 1 88 ? 6.672 12.336 -11.742 1.00 90.50 88 VAL A CA 1
ATOM 677 C C . VAL A 1 88 ? 7.989 12.481 -10.982 1.00 90.50 88 VAL A C 1
ATOM 679 O O . VAL A 1 88 ? 9.049 12.090 -11.483 1.00 90.50 88 VAL A O 1
ATOM 682 N N . ASP A 1 89 ? 7.914 12.999 -9.759 1.00 92.31 89 ASP A N 1
ATOM 683 C CA . ASP A 1 89 ? 9.030 12.980 -8.819 1.00 92.31 89 ASP A CA 1
ATOM 684 C C . ASP A 1 89 ? 9.041 11.657 -8.040 1.00 92.31 89 ASP A C 1
ATOM 686 O O . ASP A 1 89 ? 8.204 11.409 -7.178 1.00 92.31 89 ASP A O 1
ATOM 690 N N . TYR A 1 90 ? 9.995 10.789 -8.361 1.00 93.50 90 TYR A N 1
ATOM 691 C CA . TYR A 1 90 ? 10.216 9.508 -7.698 1.00 93.50 90 TYR A CA 1
ATOM 692 C C . TYR A 1 90 ? 10.997 9.655 -6.384 1.00 93.50 90 TYR A C 1
ATOM 694 O O . TYR A 1 90 ? 11.114 8.679 -5.643 1.00 93.50 90 TYR A O 1
ATOM 702 N N . ALA A 1 91 ? 11.550 10.835 -6.073 1.00 92.62 91 ALA A N 1
ATOM 703 C CA . ALA A 1 91 ? 12.237 11.086 -4.803 1.00 92.62 91 ALA A CA 1
ATOM 704 C C . ALA A 1 91 ? 11.275 11.218 -3.611 1.00 92.62 91 ALA A C 1
ATOM 706 O O . ALA A 1 91 ? 11.727 11.238 -2.462 1.00 92.62 91 ALA A O 1
ATOM 707 N N . VAL A 1 92 ? 9.970 11.290 -3.875 1.00 89.81 92 VAL A N 1
ATOM 708 C CA . VAL A 1 92 ? 8.906 11.372 -2.874 1.00 89.81 92 VAL A CA 1
ATOM 709 C C . VAL A 1 92 ? 7.952 10.188 -3.019 1.00 89.81 92 VAL A C 1
ATOM 711 O O . VAL A 1 92 ? 7.807 9.619 -4.098 1.00 89.81 92 VAL A O 1
ATOM 714 N N . GLY A 1 93 ? 7.327 9.773 -1.913 1.00 87.31 93 GLY A N 1
ATOM 715 C CA . GLY A 1 93 ? 6.404 8.632 -1.921 1.00 87.31 93 GLY A CA 1
ATOM 716 C C . GLY A 1 93 ? 5.029 8.940 -2.525 1.00 87.31 93 GLY A C 1
ATOM 717 O O . GLY A 1 93 ? 4.332 8.024 -2.959 1.00 87.31 93 GLY A O 1
ATOM 718 N N . GLY A 1 94 ? 4.654 10.221 -2.560 1.00 93.00 94 GLY A N 1
ATOM 719 C CA . GLY A 1 94 ? 3.357 10.698 -3.033 1.00 93.00 94 GLY A CA 1
ATOM 720 C C . GLY A 1 94 ? 2.216 10.499 -2.029 1.00 93.00 94 GLY A C 1
ATOM 721 O O . GLY A 1 94 ? 2.332 9.763 -1.045 1.00 93.00 94 GLY A O 1
ATOM 722 N N . ASP A 1 95 ? 1.081 11.136 -2.320 1.00 94.56 95 ASP A N 1
ATOM 723 C CA . ASP A 1 95 ? -0.078 11.216 -1.421 1.00 94.56 95 ASP A CA 1
ATOM 724 C C . ASP A 1 95 ? -0.580 9.840 -0.963 1.00 94.56 95 ASP A C 1
ATOM 726 O O . ASP A 1 95 ? -0.861 9.626 0.215 1.00 94.56 95 ASP A O 1
ATOM 730 N N . HIS A 1 96 ? -0.640 8.860 -1.869 1.00 95.06 96 HIS A N 1
ATOM 731 C CA . HIS A 1 96 ? -1.081 7.502 -1.543 1.00 95.06 96 HIS A CA 1
ATOM 732 C C . HIS A 1 96 ? -0.222 6.835 -0.460 1.00 95.06 96 HIS A C 1
ATOM 734 O O . HIS A 1 96 ? -0.761 6.128 0.397 1.00 95.06 96 HIS A O 1
ATOM 740 N N . TYR A 1 97 ? 1.099 7.029 -0.505 1.00 96.56 97 TYR A N 1
ATOM 741 C CA . TYR A 1 97 ? 2.016 6.513 0.508 1.00 96.56 97 TYR A CA 1
ATOM 742 C C . TYR A 1 97 ? 1.872 7.290 1.819 1.00 96.56 97 TYR A C 1
ATOM 744 O O . TYR A 1 97 ? 1.722 6.675 2.875 1.00 96.56 97 TYR A O 1
ATOM 752 N N . ASP A 1 98 ? 1.854 8.621 1.753 1.00 96.88 98 ASP A N 1
ATOM 753 C CA . ASP A 1 98 ? 1.806 9.482 2.935 1.00 96.88 98 ASP A CA 1
ATOM 754 C C . ASP A 1 98 ? 0.509 9.271 3.739 1.00 96.88 98 ASP A C 1
ATOM 756 O O . ASP A 1 98 ? 0.537 9.063 4.958 1.00 96.88 98 ASP A O 1
ATOM 760 N N . MET A 1 99 ? -0.635 9.192 3.052 1.00 97.44 99 MET A N 1
ATOM 761 C CA . MET A 1 99 ? -1.920 8.846 3.661 1.00 97.44 99 ME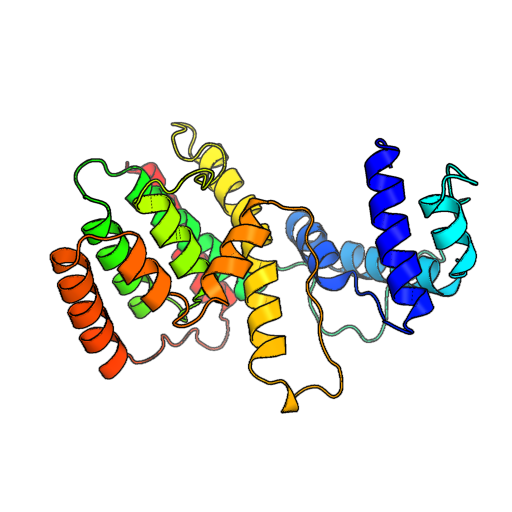T A CA 1
ATOM 762 C C . MET A 1 99 ? -1.905 7.445 4.289 1.00 97.44 99 MET A C 1
ATOM 764 O O . MET A 1 99 ? -2.454 7.240 5.381 1.00 97.44 99 MET A O 1
ATOM 768 N N . ALA A 1 100 ? -1.296 6.465 3.610 1.00 98.00 100 ALA A N 1
ATOM 769 C CA . ALA A 1 100 ? -1.199 5.100 4.115 1.00 98.00 100 ALA A CA 1
ATOM 770 C C . ALA A 1 100 ? -0.315 5.030 5.366 1.00 98.00 100 ALA A C 1
ATOM 772 O O . ALA A 1 100 ? -0.679 4.356 6.331 1.00 98.00 100 ALA A O 1
ATOM 773 N N . LEU A 1 101 ? 0.802 5.758 5.391 1.00 98.31 101 LEU A N 1
ATOM 774 C CA . LEU A 1 101 ? 1.695 5.833 6.540 1.00 98.31 101 LEU A CA 1
ATOM 775 C C . LEU A 1 101 ? 1.003 6.477 7.745 1.00 98.31 101 LEU A C 1
ATOM 777 O O . LEU A 1 101 ? 1.007 5.883 8.826 1.00 98.31 101 LEU A O 1
ATOM 781 N N . ALA A 1 102 ? 0.358 7.633 7.560 1.00 98.38 102 ALA A N 1
ATOM 782 C CA . ALA A 1 102 ? -0.405 8.296 8.619 1.00 98.38 102 ALA A CA 1
ATOM 783 C C . ALA A 1 102 ? -1.470 7.354 9.208 1.00 98.38 102 ALA A C 1
ATOM 785 O O . ALA A 1 102 ? -1.531 7.140 10.421 1.00 98.38 102 ALA A O 1
ATOM 786 N N . SER A 1 103 ? -2.242 6.707 8.330 1.00 98.56 103 SER A N 1
ATOM 787 C CA . SER A 1 103 ? -3.258 5.718 8.701 1.00 98.56 103 SER A CA 1
ATOM 788 C C . SER A 1 103 ? -2.673 4.549 9.494 1.00 98.56 103 SER A C 1
ATOM 790 O O . SER A 1 103 ? -3.227 4.142 10.511 1.00 98.56 103 SER A O 1
ATOM 792 N N . LEU A 1 104 ? -1.543 3.989 9.063 1.00 98.62 104 LEU A N 1
ATOM 793 C CA . LEU A 1 104 ? -0.935 2.834 9.724 1.00 98.62 104 LEU A CA 1
ATOM 794 C C . LEU A 1 104 ? -0.357 3.176 11.095 1.00 98.62 104 LEU A C 1
ATOM 796 O O . LEU A 1 104 ? -0.473 2.366 12.015 1.00 98.62 104 LEU A O 1
ATOM 800 N N . LEU A 1 105 ? 0.240 4.358 11.257 1.00 98.62 105 LEU A N 1
ATOM 801 C CA . LEU A 1 105 ? 0.717 4.829 12.558 1.00 98.62 105 LEU A CA 1
ATOM 802 C C . LEU A 1 105 ? -0.450 4.960 13.543 1.00 98.62 105 LEU A C 1
ATOM 804 O O . LEU A 1 105 ? -0.392 4.404 14.645 1.00 98.62 105 LEU A O 1
ATOM 808 N N . HIS A 1 106 ? -1.537 5.591 13.100 1.00 98.62 106 HIS A N 1
ATOM 809 C CA . HIS A 1 106 ? -2.750 5.742 13.890 1.00 98.62 106 HIS A CA 1
ATOM 810 C C . HIS A 1 106 ? -3.396 4.386 14.233 1.00 98.62 106 HIS A C 1
ATOM 812 O O . HIS A 1 106 ? -3.715 4.083 15.387 1.00 98.62 106 HIS A O 1
ATOM 818 N N . ALA A 1 107 ? -3.490 3.490 13.250 1.00 98.44 107 ALA A N 1
ATOM 819 C CA . ALA A 1 107 ? -3.994 2.141 13.456 1.00 98.44 107 ALA A CA 1
ATOM 820 C C . ALA A 1 107 ? -3.139 1.323 14.431 1.00 98.44 107 ALA A C 1
ATOM 822 O O . ALA A 1 107 ? -3.679 0.545 15.218 1.00 98.44 107 ALA A O 1
ATOM 823 N N . VAL A 1 108 ? -1.810 1.470 14.408 1.00 98.38 108 VAL A N 1
ATOM 824 C CA . VAL A 1 108 ? -0.928 0.790 15.365 1.00 98.38 108 VAL A CA 1
ATOM 825 C C . VAL A 1 108 ? -1.132 1.331 16.779 1.00 98.38 108 VAL A C 1
ATOM 827 O O . VAL A 1 108 ? -1.153 0.537 17.724 1.00 98.38 108 VAL A O 1
ATOM 830 N N . TRP A 1 109 ? -1.349 2.638 16.939 1.00 97.88 109 TRP A N 1
ATOM 831 C CA . TRP A 1 109 ? -1.695 3.231 18.233 1.00 97.88 109 TRP A CA 1
ATOM 832 C C . TRP A 1 109 ? -2.982 2.608 18.812 1.00 97.88 109 TRP A C 1
ATOM 834 O O . TRP A 1 109 ? -2.984 2.134 19.956 1.00 97.88 109 TRP A O 1
ATOM 844 N N . LEU A 1 110 ? -4.035 2.475 17.996 1.00 98.19 110 LEU A N 1
ATOM 845 C CA . LEU A 1 110 ? -5.271 1.766 18.359 1.00 98.19 110 LEU A CA 1
ATOM 846 C C . LEU A 1 110 ? -5.056 0.275 18.624 1.00 98.19 110 LEU A C 1
ATOM 848 O O . LEU A 1 110 ? -5.602 -0.303 19.567 1.00 98.19 110 LEU A O 1
ATOM 852 N N . TYR A 1 111 ? -4.256 -0.391 17.796 1.00 97.75 111 TYR A N 1
ATOM 853 C CA . TYR A 1 111 ? -3.951 -1.815 17.925 1.00 97.75 111 TYR A CA 1
ATOM 854 C C . TYR A 1 111 ? -3.299 -2.137 19.282 1.00 97.75 111 TYR A C 1
ATOM 856 O O . TYR A 1 111 ? -3.610 -3.160 19.917 1.00 97.75 111 TYR A O 1
ATOM 864 N N . ARG A 1 112 ? -2.430 -1.238 19.754 1.00 95.88 112 ARG A N 1
ATOM 865 C CA . ARG A 1 112 ? -1.760 -1.318 21.057 1.00 95.88 112 ARG A CA 1
ATOM 866 C C . ARG A 1 112 ? -2.706 -1.085 22.225 1.00 95.88 112 ARG A C 1
ATOM 868 O O . ARG A 1 112 ? -2.519 -1.729 23.258 1.00 95.88 112 ARG A O 1
ATOM 875 N N . ASP A 1 113 ? -3.734 -0.253 22.064 1.00 95.00 113 ASP A N 1
ATOM 876 C CA . ASP A 1 113 ? -4.693 0.010 23.134 1.00 95.00 113 ASP A CA 1
ATOM 877 C C . ASP A 1 113 ? -5.515 -1.248 23.462 1.00 95.00 113 ASP A C 1
ATOM 879 O O . ASP A 1 113 ? -6.251 -1.783 22.630 1.00 95.00 113 ASP A O 1
ATOM 883 N N . LYS A 1 114 ? -5.366 -1.764 24.686 1.00 93.06 114 LYS A N 1
ATOM 884 C CA . LYS A 1 114 ? -6.080 -2.961 25.163 1.00 93.06 114 LYS A CA 1
ATOM 885 C C . LYS A 1 114 ? -7.411 -2.645 25.840 1.00 93.06 114 LYS A C 1
ATOM 887 O O . LYS A 1 114 ? -8.118 -3.573 26.212 1.00 93.06 114 LYS A O 1
ATOM 892 N N . ARG A 1 115 ? -7.747 -1.363 26.006 1.00 95.56 115 ARG A N 1
ATOM 893 C CA . ARG A 1 115 ? -8.998 -0.916 26.634 1.00 95.56 115 ARG A CA 1
ATOM 894 C C . ARG A 1 115 ? -10.162 -0.905 25.650 1.00 95.56 115 ARG A C 1
ATOM 896 O O . ARG A 1 115 ? -11.295 -1.064 26.082 1.00 95.56 115 ARG A O 1
ATOM 903 N N . MET A 1 116 ? -9.872 -0.730 24.359 1.00 96.44 116 MET A N 1
ATOM 904 C CA . MET A 1 116 ? -10.874 -0.712 23.295 1.00 96.44 116 MET A CA 1
ATOM 905 C C . MET A 1 116 ? -11.078 -2.102 22.690 1.00 96.44 116 MET A C 1
ATOM 907 O O . MET A 1 116 ? -10.111 -2.821 22.413 1.00 96.44 116 MET A O 1
ATOM 911 N N . ASN A 1 117 ? -12.331 -2.454 22.424 1.00 96.94 117 ASN A N 1
ATOM 912 C CA . ASN A 1 117 ? -12.694 -3.620 21.626 1.00 96.94 117 ASN A CA 1
ATOM 913 C C . ASN A 1 117 ? -12.558 -3.339 20.114 1.00 96.94 117 ASN A C 1
ATOM 915 O O . ASN A 1 117 ? -12.273 -2.221 19.688 1.00 96.94 117 ASN A O 1
ATOM 919 N N . ALA A 1 118 ? -12.734 -4.366 19.280 1.00 98.06 118 ALA A N 1
ATOM 920 C CA . ALA A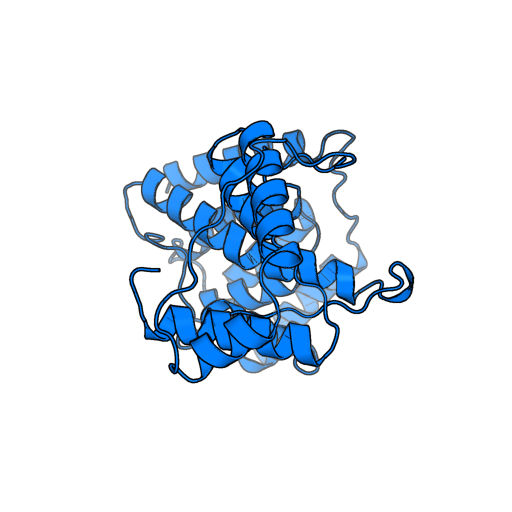 1 118 ? -12.535 -4.250 17.834 1.00 98.06 118 ALA A CA 1
ATOM 921 C C . ALA A 1 118 ? -13.484 -3.237 17.166 1.00 98.06 118 ALA A C 1
ATOM 923 O O . ALA A 1 118 ? -13.041 -2.459 16.323 1.00 98.06 118 ALA A O 1
ATOM 924 N N . ALA A 1 119 ? -14.763 -3.213 17.555 1.00 98.19 119 ALA A N 1
ATOM 925 C CA . ALA A 1 119 ? -15.749 -2.293 16.993 1.00 98.19 119 ALA A CA 1
ATOM 926 C C . ALA A 1 119 ? -15.441 -0.838 17.379 1.00 98.19 119 ALA A C 1
ATOM 928 O O . ALA A 1 119 ? -15.516 0.054 16.537 1.00 98.19 119 ALA A O 1
ATOM 929 N N . GLU A 1 120 ? -15.023 -0.597 18.624 1.00 98.38 120 GLU A N 1
ATOM 930 C CA . GLU A 1 120 ? -14.578 0.722 19.092 1.00 98.38 120 GLU A CA 1
ATOM 931 C C . GLU A 1 120 ? -13.368 1.225 18.302 1.00 98.38 120 GLU A C 1
ATOM 933 O O . GLU A 1 120 ? -13.353 2.382 17.888 1.00 98.38 120 GLU A O 1
ATOM 938 N N . LYS A 1 121 ? -12.394 0.351 18.019 1.00 98.69 121 LYS A N 1
ATOM 939 C CA . LYS A 1 121 ? -11.223 0.710 17.209 1.00 98.69 121 LYS A CA 1
ATOM 940 C C . LYS A 1 121 ? -11.584 1.014 15.759 1.00 98.69 121 LYS A C 1
ATOM 942 O O . LYS A 1 121 ? -11.067 1.974 15.207 1.00 98.69 121 LYS A O 1
ATOM 947 N N . VAL A 1 122 ? -12.469 0.231 15.135 1.00 98.62 122 VAL A N 1
ATOM 948 C CA . VAL A 1 122 ? -12.937 0.519 13.765 1.00 98.62 122 VAL A CA 1
ATOM 949 C C . VAL A 1 122 ? -13.684 1.851 13.718 1.00 98.62 122 VAL A C 1
ATOM 951 O O . VAL A 1 122 ? -13.466 2.641 12.803 1.00 98.62 122 VAL A O 1
ATOM 954 N N . ARG A 1 123 ? -14.534 2.118 14.716 1.00 98.38 123 ARG A N 1
ATOM 955 C CA . ARG A 1 123 ? -15.272 3.378 14.840 1.00 98.38 123 ARG A CA 1
ATOM 956 C C . ARG A 1 123 ? -14.330 4.576 14.956 1.00 98.38 123 ARG A C 1
ATOM 958 O O . ARG A 1 123 ? -14.505 5.548 14.228 1.00 98.38 123 ARG A O 1
ATOM 965 N N . GLU A 1 124 ? -13.356 4.501 15.860 1.00 98.50 124 GLU A N 1
ATOM 966 C CA . GLU A 1 124 ? -12.392 5.582 16.088 1.00 98.50 124 GLU A CA 1
ATOM 967 C C . GLU A 1 124 ? -11.507 5.795 14.857 1.00 98.50 124 GLU A C 1
ATOM 969 O O . GLU A 1 124 ? -11.436 6.917 14.360 1.00 98.50 124 GLU A O 1
ATOM 974 N N . PHE A 1 125 ? -10.985 4.714 14.269 1.00 98.69 125 PHE A N 1
ATOM 975 C CA . PHE A 1 125 ? -10.182 4.789 13.053 1.00 98.69 125 PHE A CA 1
ATOM 976 C C . PHE A 1 125 ? -10.946 5.432 11.890 1.00 98.69 125 PHE A C 1
ATOM 978 O O . PHE A 1 125 ? -10.399 6.255 11.155 1.00 98.69 125 PHE A O 1
ATOM 985 N N . PHE A 1 126 ? -12.220 5.065 11.704 1.00 98.38 126 PHE A N 1
ATOM 986 C CA . PHE A 1 126 ? -13.050 5.622 10.638 1.00 98.38 126 PHE A CA 1
ATOM 987 C C . PHE A 1 126 ? -13.326 7.112 10.849 1.00 98.38 126 PHE A C 1
ATOM 989 O O . PHE A 1 126 ? -13.245 7.881 9.892 1.00 98.38 126 PHE A O 1
ATOM 996 N N . GLN A 1 127 ? -13.607 7.528 12.089 1.00 97.81 127 GLN A N 1
ATOM 997 C CA . GLN A 1 127 ? -13.765 8.942 12.431 1.00 97.81 127 GLN A CA 1
ATOM 998 C C . GLN A 1 127 ? -12.479 9.718 12.146 1.00 97.81 127 GLN A C 1
ATOM 1000 O O . GLN A 1 127 ? -12.515 10.691 11.400 1.00 97.81 127 GLN A O 1
ATOM 1005 N N . TRP A 1 128 ? -11.341 9.241 12.659 1.00 98.19 128 TRP A N 1
ATOM 1006 C CA . TRP A 1 128 ? -10.039 9.861 12.418 1.00 98.19 128 TRP A CA 1
ATOM 1007 C C . TRP A 1 128 ? -9.728 9.952 10.921 1.00 98.19 128 TRP A C 1
ATOM 1009 O O . TRP A 1 128 ? -9.272 10.991 10.448 1.00 98.19 128 TRP A O 1
ATOM 1019 N N . THR A 1 129 ? -10.043 8.908 10.150 1.00 97.75 129 THR A N 1
ATOM 1020 C CA . THR A 1 129 ? -9.890 8.935 8.688 1.00 97.75 129 THR A CA 1
ATOM 1021 C C . THR A 1 129 ? -10.775 10.012 8.070 1.00 97.75 129 THR A C 1
ATOM 1023 O O . THR A 1 129 ? -10.307 10.753 7.219 1.00 97.75 129 THR A O 1
ATOM 1026 N N . CYS A 1 130 ? -12.036 10.137 8.490 1.00 96.75 130 CYS A N 1
ATOM 1027 C CA . CYS A 1 130 ? -12.938 11.154 7.950 1.00 96.75 130 CYS A CA 1
ATOM 1028 C C . CYS A 1 130 ? -12.469 12.580 8.243 1.00 96.75 130 CYS A C 1
ATOM 1030 O O . CYS A 1 130 ? -12.633 13.435 7.374 1.00 96.75 130 CYS A O 1
ATOM 1032 N N . ASP A 1 131 ? -11.893 12.801 9.424 1.00 96.50 131 ASP A N 1
ATOM 1033 C CA . ASP A 1 131 ? -11.433 14.112 9.883 1.00 96.50 131 ASP A CA 1
ATOM 1034 C C . ASP A 1 131 ? -10.122 14.547 9.211 1.00 96.50 131 ASP A C 1
ATOM 1036 O O . ASP A 1 131 ? -9.886 15.744 9.060 1.00 96.50 131 ASP A O 1
ATOM 1040 N N . ASN A 1 132 ? -9.272 13.593 8.810 1.00 97.69 132 ASN A N 1
ATOM 1041 C CA . ASN A 1 132 ? -7.901 13.891 8.385 1.00 97.69 132 ASN A CA 1
ATOM 1042 C C . ASN A 1 132 ? -7.570 13.478 6.946 1.00 97.69 132 ASN A C 1
ATOM 1044 O O . ASN A 1 132 ? -6.687 14.070 6.342 1.00 97.69 132 ASN A O 1
ATOM 1048 N N . LEU A 1 133 ? -8.227 12.467 6.370 1.00 97.25 133 LEU A N 1
ATOM 1049 C CA . LEU A 1 133 ? -7.821 11.859 5.097 1.00 97.25 133 LEU A CA 1
ATOM 1050 C C . LEU A 1 133 ? -8.998 11.634 4.128 1.00 97.25 133 LEU A C 1
ATOM 1052 O O . LEU A 1 133 ? -10.175 11.704 4.493 1.00 97.25 133 LEU A O 1
ATOM 1056 N N . LEU A 1 134 ? -8.689 11.316 2.863 1.00 95.25 134 LEU A N 1
ATOM 1057 C CA . LEU A 1 134 ? -9.656 10.687 1.954 1.00 95.25 134 LEU A CA 1
ATOM 1058 C C . LEU A 1 134 ? -9.876 9.219 2.339 1.00 95.25 134 LEU A C 1
ATOM 1060 O O . LEU A 1 134 ? -8.983 8.542 2.850 1.00 95.25 134 LEU A O 1
ATOM 1064 N N . ILE A 1 135 ? -11.087 8.721 2.087 1.00 93.38 135 ILE A N 1
ATOM 1065 C CA . ILE A 1 135 ? -11.473 7.357 2.449 1.00 93.38 135 ILE A CA 1
ATOM 1066 C C . ILE A 1 135 ? -10.889 6.373 1.431 1.00 93.38 135 ILE A C 1
ATOM 1068 O O . ILE A 1 135 ? -11.318 6.333 0.283 1.00 93.38 135 ILE A O 1
ATOM 1072 N N . GLY A 1 136 ? -9.946 5.539 1.874 1.00 93.25 136 GLY A N 1
ATOM 1073 C CA . GLY A 1 136 ? -9.426 4.413 1.098 1.00 93.25 136 GLY A CA 1
ATOM 1074 C C . GLY A 1 136 ? -10.000 3.080 1.578 1.00 93.25 136 GLY A C 1
ATOM 1075 O O . GLY A 1 136 ? -9.599 2.576 2.630 1.00 93.25 136 GLY A O 1
ATOM 1076 N N . GLU A 1 137 ? -10.895 2.458 0.803 1.00 94.69 137 GLU A N 1
ATOM 1077 C CA . GLU A 1 137 ? -11.542 1.195 1.205 1.00 94.69 137 GLU A CA 1
ATOM 1078 C C . GLU A 1 137 ? -10.551 0.055 1.465 1.00 94.69 137 GLU A C 1
ATOM 1080 O O . GLU A 1 137 ? -10.749 -0.738 2.383 1.00 94.69 137 GLU A O 1
ATOM 1085 N N . TYR A 1 138 ? -9.458 -0.020 0.700 1.00 96.50 138 TYR A N 1
ATOM 1086 C CA . TYR A 1 138 ? -8.406 -1.015 0.916 1.00 96.50 138 TYR A CA 1
ATOM 1087 C C . TYR A 1 138 ? -7.796 -0.922 2.325 1.00 96.50 138 TYR A C 1
ATOM 1089 O O . TYR A 1 138 ? -7.599 -1.949 2.980 1.00 96.50 138 TYR A O 1
ATOM 1097 N N . MET A 1 139 ? -7.563 0.299 2.825 1.00 97.94 139 MET A N 1
ATOM 1098 C CA . MET A 1 139 ? -7.086 0.528 4.191 1.00 97.94 139 MET A CA 1
ATOM 1099 C C . MET A 1 139 ? -8.151 0.123 5.216 1.00 97.94 139 MET A C 1
ATOM 1101 O O . MET A 1 139 ? -7.851 -0.594 6.168 1.00 97.94 139 MET A O 1
ATOM 1105 N N . LEU A 1 140 ? -9.412 0.508 4.996 1.00 98.12 140 LEU A N 1
ATOM 1106 C CA . LEU A 1 140 ? -10.517 0.168 5.899 1.00 98.12 140 LEU A CA 1
ATOM 1107 C C . LEU A 1 140 ? -10.739 -1.343 6.018 1.00 98.12 140 LEU A C 1
ATOM 1109 O O . LEU A 1 140 ? -10.923 -1.855 7.126 1.00 98.12 140 LEU A O 1
ATOM 1113 N N . VAL A 1 141 ? -10.665 -2.071 4.902 1.00 98.12 141 VAL A N 1
ATOM 1114 C CA . VAL A 1 141 ? -10.713 -3.538 4.876 1.00 98.12 141 VAL A CA 1
ATOM 1115 C C . VAL A 1 141 ? -9.567 -4.122 5.694 1.00 98.12 141 VAL A C 1
ATOM 1117 O O . VAL A 1 141 ? -9.812 -4.939 6.582 1.00 98.12 141 VAL A O 1
ATOM 1120 N N . TYR A 1 142 ? -8.330 -3.687 5.443 1.00 98.44 142 TYR A N 1
ATOM 1121 C CA . TYR A 1 142 ? -7.164 -4.175 6.177 1.00 98.44 142 TYR A CA 1
ATOM 1122 C C . TYR A 1 142 ? -7.293 -3.946 7.690 1.00 98.44 142 TYR A C 1
ATOM 1124 O O . TYR A 1 142 ? -7.164 -4.893 8.467 1.00 98.44 142 TYR A O 1
ATOM 1132 N N . ILE A 1 143 ? -7.616 -2.721 8.110 1.00 98.19 143 ILE A N 1
ATOM 1133 C CA . ILE A 1 143 ? -7.729 -2.351 9.524 1.00 98.19 143 ILE A CA 1
ATOM 1134 C C . ILE A 1 143 ? -8.883 -3.076 10.223 1.00 98.19 143 ILE A C 1
ATOM 1136 O O . ILE A 1 143 ? -8.727 -3.550 11.349 1.00 98.19 143 ILE A O 1
ATOM 1140 N N . THR A 1 144 ? -10.016 -3.252 9.542 1.00 98.50 144 THR A N 1
ATOM 1141 C CA . THR A 1 144 ? -11.161 -4.002 10.079 1.00 98.50 144 THR A CA 1
ATOM 1142 C C . THR A 1 144 ? -10.801 -5.462 10.337 1.00 98.50 144 THR A C 1
ATOM 1144 O O . THR A 1 144 ? -11.060 -5.995 11.420 1.00 98.50 144 THR A O 1
ATOM 1147 N N . LEU A 1 145 ? -10.164 -6.114 9.362 1.00 98.19 145 LEU A N 1
ATOM 1148 C CA . LEU A 1 145 ? -9.719 -7.496 9.512 1.00 98.19 145 LEU A CA 1
ATOM 1149 C C . LEU A 1 145 ? -8.620 -7.625 10.581 1.00 98.19 145 LEU A C 1
ATOM 1151 O O . LEU A 1 145 ? -8.594 -8.602 11.329 1.00 98.19 145 LEU A O 1
ATOM 1155 N N . LEU A 1 146 ? -7.738 -6.627 10.692 1.00 98.31 146 LEU A N 1
ATOM 1156 C CA . LEU A 1 146 ? -6.688 -6.584 11.706 1.00 98.31 146 LEU A CA 1
ATOM 1157 C C . LEU A 1 146 ? -7.266 -6.493 13.125 1.00 98.31 146 LEU A C 1
ATOM 1159 O O . LEU A 1 146 ? -6.891 -7.281 13.993 1.00 98.31 146 LEU A O 1
ATOM 1163 N N . PHE A 1 147 ? -8.171 -5.545 13.380 1.00 98.44 147 PHE A N 1
ATOM 1164 C CA . PHE A 1 147 ? -8.726 -5.319 14.718 1.00 98.44 147 PHE A CA 1
ATOM 1165 C C . PHE A 1 147 ? -9.631 -6.450 15.197 1.00 98.44 147 PHE A C 1
ATOM 1167 O O . PHE A 1 147 ? -9.682 -6.711 16.397 1.00 98.44 147 PHE A O 1
ATOM 1174 N N . THR A 1 148 ? -10.291 -7.152 14.276 1.00 97.44 148 THR A N 1
ATOM 1175 C CA . THR A 1 148 ? -11.092 -8.345 14.590 1.00 97.44 148 THR A CA 1
ATOM 1176 C C . THR A 1 148 ? -10.259 -9.618 14.748 1.00 97.44 148 THR A C 1
ATOM 1178 O O . THR A 1 148 ? -10.800 -10.659 15.112 1.00 97.44 148 THR A O 1
ATOM 1181 N N . GLY A 1 149 ? -8.941 -9.553 14.523 1.00 95.94 149 GLY A N 1
ATOM 1182 C CA . GLY A 1 149 ? -8.055 -10.710 14.640 1.00 95.94 149 GLY A CA 1
ATOM 1183 C C . GLY A 1 149 ? -8.311 -11.770 13.568 1.00 95.94 149 GLY A C 1
ATOM 1184 O O . GLY A 1 149 ? -8.127 -12.959 13.830 1.00 95.94 149 GLY A O 1
ATOM 1185 N N . TYR A 1 150 ? -8.755 -11.353 12.378 1.00 95.25 150 TYR A N 1
ATOM 1186 C CA . TYR A 1 150 ? -9.070 -12.267 11.287 1.00 95.25 150 TYR A CA 1
ATOM 1187 C C . TYR A 1 150 ? -7.842 -13.091 10.876 1.00 95.25 150 TYR A C 1
ATOM 1189 O O . TYR A 1 150 ? -6.708 -12.602 10.843 1.00 95.25 150 TYR A O 1
ATOM 1197 N N . GLU A 1 151 ? -8.060 -14.366 10.552 1.00 91.69 151 GLU A N 1
ATOM 1198 C CA . GLU A 1 151 ? -6.970 -15.323 10.387 1.00 91.69 151 GLU A CA 1
ATOM 1199 C C . GLU A 1 151 ? -5.975 -14.892 9.295 1.00 91.69 151 GLU A C 1
ATOM 1201 O O . GLU A 1 151 ? -6.349 -14.567 8.165 1.00 91.69 151 GLU A O 1
ATOM 1206 N N . ASN A 1 152 ? -4.681 -14.974 9.619 1.00 90.00 152 ASN A N 1
ATOM 1207 C CA . ASN A 1 152 ? -3.554 -14.621 8.749 1.00 90.00 152 ASN A CA 1
ATOM 1208 C C . ASN A 1 152 ? -3.469 -13.137 8.344 1.00 90.00 152 ASN A C 1
ATOM 1210 O O . ASN A 1 152 ? -2.692 -12.807 7.447 1.00 90.00 152 ASN A O 1
ATOM 1214 N N . ILE A 1 153 ? -4.201 -12.246 9.013 1.00 95.31 153 ILE A N 1
ATOM 1215 C CA . ILE A 1 153 ? -3.987 -10.800 8.926 1.00 95.31 153 ILE A CA 1
ATOM 1216 C C . ILE A 1 153 ? -3.046 -10.391 10.056 1.00 95.31 153 ILE A C 1
ATOM 1218 O O . ILE A 1 153 ? -3.224 -10.782 11.209 1.00 95.31 153 ILE A O 1
ATOM 1222 N N . LYS A 1 154 ? -1.983 -9.664 9.715 1.00 94.75 154 LYS A N 1
ATOM 1223 C CA . LYS A 1 154 ? -0.921 -9.292 10.654 1.00 94.75 154 LYS A CA 1
ATOM 1224 C C . LYS A 1 154 ? -0.785 -7.782 10.691 1.00 94.75 154 LYS A C 1
ATOM 1226 O O . LYS A 1 154 ? -0.878 -7.143 9.654 1.00 94.75 154 LYS A O 1
ATOM 1231 N N . ALA A 1 155 ? -0.539 -7.252 11.886 1.00 96.88 155 ALA A N 1
ATOM 1232 C CA . ALA A 1 155 ? -0.157 -5.858 12.072 1.00 96.88 155 ALA A CA 1
ATOM 1233 C C . ALA A 1 155 ? 1.189 -5.570 11.378 1.00 96.88 155 ALA A C 1
ATOM 1235 O O . ALA A 1 155 ? 1.952 -6.519 11.132 1.00 96.88 155 ALA A O 1
ATOM 1236 N N . PRO A 1 156 ? 1.540 -4.286 11.169 1.00 97.56 156 PRO A N 1
ATOM 1237 C CA . PRO A 1 156 ? 2.867 -3.909 10.703 1.00 97.56 156 PRO A CA 1
ATOM 1238 C C . PRO A 1 156 ? 3.971 -4.564 11.538 1.00 97.56 156 PRO A C 1
ATOM 1240 O O . PRO A 1 156 ? 3.816 -4.851 12.735 1.00 97.56 156 PRO A O 1
ATOM 1243 N N . LYS A 1 157 ? 5.112 -4.834 10.902 1.00 97.19 157 LYS A N 1
ATOM 1244 C CA . LYS A 1 157 ? 6.226 -5.510 11.570 1.00 97.19 157 LYS A CA 1
ATOM 1245 C C . LYS A 1 157 ? 6.633 -4.730 12.820 1.00 97.19 157 LYS A C 1
ATOM 1247 O O . LYS A 1 157 ? 6.710 -3.511 12.805 1.00 97.19 157 LYS A O 1
ATOM 1252 N N . ASN A 1 158 ? 6.907 -5.443 13.911 1.00 97.62 158 ASN A N 1
ATOM 1253 C CA . ASN A 1 158 ? 7.248 -4.844 15.203 1.00 97.62 158 ASN A CA 1
ATOM 1254 C C . ASN A 1 158 ? 6.145 -3.962 15.819 1.00 97.62 158 ASN A C 1
ATOM 1256 O O . ASN A 1 158 ? 6.453 -3.217 16.741 1.00 97.62 158 ASN A O 1
ATOM 1260 N N . ALA A 1 159 ? 4.872 -4.073 15.415 1.00 96.81 159 ALA A N 1
ATOM 1261 C CA . ALA A 1 159 ? 3.789 -3.243 15.961 1.00 96.81 159 ALA A CA 1
ATOM 1262 C C . ALA A 1 159 ? 3.684 -3.244 17.499 1.00 96.81 159 ALA A C 1
ATOM 1264 O O . ALA A 1 159 ? 3.204 -2.270 18.058 1.00 96.81 159 ALA A O 1
ATOM 1265 N N . ASN A 1 160 ? 4.166 -4.274 18.206 1.00 95.88 160 ASN A N 1
ATOM 1266 C CA . ASN A 1 160 ? 4.201 -4.332 19.680 1.00 95.88 160 ASN A CA 1
ATOM 1267 C C . ASN A 1 160 ? 5.594 -4.052 20.295 1.00 95.88 160 ASN A C 1
ATOM 1269 O O . ASN A 1 160 ? 5.809 -4.297 21.480 1.00 95.88 160 ASN A O 1
ATOM 1273 N N . SER A 1 161 ? 6.566 -3.602 19.502 1.00 96.19 161 SER A N 1
ATOM 1274 C CA . SER A 1 161 ? 7.908 -3.253 19.977 1.00 96.19 161 SER A CA 1
ATOM 1275 C C . SER A 1 161 ? 7.882 -2.001 20.852 1.00 96.19 161 SER A C 1
ATOM 1277 O O . SER A 1 161 ? 7.170 -1.043 20.551 1.00 96.19 161 SER A O 1
ATOM 1279 N N . LYS A 1 162 ? 8.711 -1.997 21.903 1.00 93.31 162 LYS A N 1
ATOM 1280 C CA . LYS A 1 162 ? 8.988 -0.807 22.731 1.00 93.31 162 LYS A CA 1
ATOM 1281 C C . LYS A 1 162 ? 9.893 0.209 22.029 1.00 93.31 162 LYS A C 1
ATOM 1283 O O . LYS A 1 162 ? 9.910 1.375 22.387 1.00 93.31 162 LYS A O 1
ATOM 1288 N N . ASP A 1 163 ? 10.669 -0.259 21.060 1.00 95.94 163 ASP A N 1
ATOM 1289 C CA . ASP A 1 163 ? 11.495 0.568 20.188 1.00 95.94 163 ASP A CA 1
ATOM 1290 C C . ASP A 1 163 ? 10.589 1.132 19.086 1.00 95.94 163 ASP A C 1
ATOM 1292 O O . ASP A 1 163 ? 10.175 0.377 18.201 1.00 95.94 163 ASP A O 1
ATOM 1296 N N . VAL A 1 164 ? 10.214 2.410 19.226 1.00 95.38 164 VAL A N 1
ATOM 1297 C CA . VAL A 1 164 ? 9.254 3.118 18.360 1.00 95.38 164 VAL A CA 1
ATOM 1298 C C . VAL A 1 164 ? 9.786 3.263 16.937 1.00 95.38 164 VAL A C 1
ATOM 1300 O O . VAL A 1 164 ? 9.020 3.097 15.994 1.00 95.38 164 VAL A O 1
ATOM 1303 N N . GLU A 1 165 ? 11.092 3.433 16.749 1.00 96.56 165 GLU A N 1
ATOM 1304 C CA . GLU A 1 165 ? 11.692 3.523 15.411 1.00 96.56 165 GLU A CA 1
ATOM 1305 C C . GLU A 1 165 ? 11.477 2.232 14.612 1.00 96.56 165 GLU A C 1
ATOM 1307 O O . GLU A 1 165 ? 11.132 2.257 13.432 1.00 96.56 165 GLU A O 1
ATOM 1312 N N . LYS A 1 166 ? 11.555 1.066 15.268 1.00 97.50 166 LYS A N 1
ATOM 1313 C CA . LYS A 1 166 ? 11.215 -0.217 14.622 1.00 97.50 166 LYS A CA 1
ATOM 1314 C C . LYS A 1 166 ? 9.747 -0.348 14.241 1.00 97.50 166 LYS A C 1
ATOM 1316 O O . LYS A 1 166 ? 9.434 -1.159 13.368 1.00 97.50 166 LYS A O 1
ATOM 1321 N N . VAL A 1 167 ? 8.868 0.362 14.941 1.00 98.06 167 VAL A N 1
ATOM 1322 C CA . VAL A 1 167 ? 7.421 0.378 14.699 1.00 98.06 167 VAL A CA 1
ATOM 1323 C C . VAL A 1 167 ? 7.135 1.264 13.501 1.00 98.06 167 VAL A C 1
ATOM 1325 O O . VAL A 1 167 ? 6.461 0.813 12.583 1.00 98.06 167 VAL A O 1
ATOM 1328 N N . ILE A 1 168 ? 7.718 2.467 13.485 1.00 97.81 168 ILE A N 1
ATOM 1329 C CA . ILE A 1 168 ? 7.649 3.412 12.369 1.00 97.81 168 ILE A CA 1
ATOM 1330 C C . ILE A 1 168 ? 8.157 2.737 11.094 1.00 97.81 168 ILE A C 1
ATOM 1332 O O . ILE A 1 168 ? 7.399 2.638 10.137 1.00 97.81 168 ILE A O 1
ATOM 1336 N N . ALA A 1 169 ? 9.348 2.132 11.120 1.00 97.19 169 ALA A N 1
ATOM 1337 C CA . ALA A 1 169 ? 9.882 1.393 9.974 1.00 97.19 169 ALA A CA 1
ATOM 1338 C C . ALA A 1 169 ? 8.974 0.225 9.539 1.00 97.19 169 ALA A C 1
ATOM 1340 O O . ALA A 1 169 ? 8.899 -0.132 8.364 1.00 97.19 169 ALA A O 1
ATOM 1341 N N . GLY A 1 170 ? 8.272 -0.407 10.483 1.00 97.94 170 GLY A N 1
ATOM 1342 C CA . GLY A 1 170 ? 7.254 -1.410 10.180 1.00 97.94 170 GLY A CA 1
ATOM 1343 C C . GLY A 1 170 ? 6.059 -0.831 9.422 1.00 97.94 170 GLY A C 1
ATOM 1344 O O . GLY A 1 170 ? 5.598 -1.450 8.463 1.00 97.94 170 GLY A O 1
ATOM 1345 N N . CYS A 1 171 ? 5.577 0.341 9.841 1.00 98.31 171 CYS A N 1
ATOM 1346 C CA . CYS A 1 171 ? 4.497 1.069 9.181 1.00 98.31 171 CYS A CA 1
ATOM 1347 C C . CYS A 1 171 ? 4.911 1.596 7.804 1.00 98.31 171 CYS A C 1
ATOM 1349 O O . CYS A 1 171 ? 4.131 1.445 6.879 1.00 98.31 171 CYS A O 1
ATOM 1351 N N . GLU A 1 172 ? 6.119 2.138 7.640 1.00 97.06 172 GLU A N 1
ATOM 1352 C CA . GLU A 1 172 ? 6.636 2.635 6.351 1.00 97.06 172 GLU A CA 1
ATOM 1353 C C . GLU A 1 172 ? 6.672 1.530 5.288 1.00 97.06 172 GLU A C 1
ATOM 1355 O O . GLU A 1 172 ? 6.170 1.711 4.182 1.00 97.06 172 GLU A O 1
ATOM 1360 N N . ASN A 1 173 ? 7.176 0.342 5.641 1.00 95.69 173 ASN A N 1
ATOM 1361 C CA . ASN A 1 173 ? 7.162 -0.801 4.722 1.00 95.69 173 ASN A CA 1
ATOM 1362 C C . ASN A 1 173 ? 5.726 -1.216 4.356 1.00 95.69 173 ASN A C 1
ATOM 1364 O O . ASN A 1 173 ? 5.409 -1.421 3.189 1.00 95.69 173 ASN A O 1
ATOM 1368 N N . GLN A 1 174 ? 4.835 -1.302 5.349 1.00 96.88 174 GLN A N 1
ATOM 1369 C CA . GLN A 1 174 ? 3.443 -1.686 5.107 1.00 96.88 174 GLN A CA 1
ATOM 1370 C C . GLN A 1 174 ? 2.656 -0.604 4.343 1.00 96.88 174 GLN A C 1
ATOM 1372 O O . GLN A 1 174 ? 1.688 -0.932 3.653 1.00 96.88 174 GLN A O 1
ATOM 1377 N N . ALA A 1 175 ? 3.049 0.668 4.462 1.00 97.44 175 ALA A N 1
ATOM 1378 C CA . ALA A 1 175 ? 2.453 1.791 3.747 1.00 97.44 175 ALA A CA 1
ATOM 1379 C C . ALA A 1 175 ? 2.719 1.678 2.248 1.00 97.44 175 ALA A C 1
ATOM 1381 O O . ALA A 1 175 ? 1.782 1.840 1.473 1.00 97.44 175 ALA A O 1
ATOM 1382 N N . TRP A 1 176 ? 3.943 1.310 1.852 1.00 95.69 176 TRP A N 1
ATOM 1383 C CA . TRP A 1 176 ? 4.261 0.993 0.459 1.00 95.69 176 TRP A CA 1
ATOM 1384 C C . TRP A 1 176 ? 3.426 -0.168 -0.067 1.00 95.69 176 TRP A C 1
ATOM 1386 O O . TRP A 1 176 ? 2.761 -0.023 -1.086 1.00 95.69 176 TRP A O 1
ATOM 1396 N N . ASP A 1 177 ? 3.362 -1.280 0.667 1.00 94.12 177 ASP A N 1
ATOM 1397 C CA . ASP A 1 177 ? 2.542 -2.431 0.275 1.00 94.12 177 ASP A CA 1
ATOM 1398 C C . ASP A 1 177 ? 1.080 -2.026 -0.015 1.00 94.12 177 ASP A C 1
ATOM 1400 O O . ASP A 1 177 ? 0.506 -2.407 -1.038 1.00 94.12 177 ASP A O 1
ATOM 1404 N N . ILE A 1 178 ? 0.464 -1.233 0.871 1.00 95.06 178 ILE A N 1
ATOM 1405 C CA . ILE A 1 178 ? -0.927 -0.781 0.704 1.00 95.06 178 ILE A CA 1
ATOM 1406 C C . ILE A 1 178 ? -1.051 0.290 -0.387 1.00 95.06 178 ILE A C 1
ATOM 1408 O O . ILE A 1 178 ? -2.067 0.308 -1.087 1.00 95.06 178 ILE A O 1
ATOM 1412 N N . SER A 1 179 ? -0.044 1.150 -0.575 1.00 95.00 179 SER A N 1
ATOM 1413 C CA . SER A 1 179 ? -0.086 2.204 -1.592 1.00 95.00 179 SER A CA 1
ATOM 1414 C C . SER A 1 179 ? -0.172 1.628 -3.006 1.00 95.00 179 SER A C 1
ATOM 1416 O O . SER A 1 179 ? -0.815 2.232 -3.859 1.00 95.00 179 SER A O 1
ATOM 1418 N N . TYR A 1 180 ? 0.355 0.425 -3.262 1.00 93.06 180 TYR A N 1
ATOM 1419 C CA . TYR A 1 180 ? 0.129 -0.272 -4.534 1.00 93.06 180 TYR A CA 1
ATOM 1420 C C . TYR A 1 180 ? -1.364 -0.515 -4.820 1.00 93.06 180 TYR A C 1
ATOM 1422 O O . TYR A 1 180 ? -1.814 -0.353 -5.955 1.00 93.06 180 TYR A O 1
ATOM 1430 N N . LEU A 1 181 ? -2.151 -0.887 -3.803 1.00 93.75 181 LEU A N 1
ATOM 1431 C CA . LEU A 1 181 ? -3.590 -1.134 -3.953 1.00 93.75 181 LEU A CA 1
ATOM 1432 C C . LEU A 1 181 ? -4.385 0.163 -4.127 1.00 93.75 181 LEU A C 1
ATOM 1434 O O . LEU A 1 181 ? -5.365 0.175 -4.872 1.00 93.75 181 LEU A O 1
ATOM 1438 N N . THR A 1 182 ? -3.982 1.242 -3.451 1.00 92.81 182 THR A N 1
ATOM 1439 C CA . THR A 1 182 ? -4.671 2.537 -3.555 1.00 92.81 182 THR A CA 1
ATOM 1440 C C . THR A 1 182 ? -4.315 3.283 -4.842 1.00 92.81 182 THR A C 1
ATOM 1442 O O . THR A 1 182 ? -5.193 3.918 -5.413 1.00 92.81 182 THR A O 1
ATOM 1445 N N . HIS A 1 183 ? -3.096 3.143 -5.369 1.00 90.56 183 HIS A N 1
ATOM 1446 C CA . HIS A 1 183 ? -2.784 3.593 -6.731 1.00 90.56 183 HIS A CA 1
ATOM 1447 C C . HIS A 1 183 ? -3.581 2.802 -7.773 1.00 90.56 183 HIS A C 1
ATOM 1449 O O . HIS A 1 183 ? -4.129 3.374 -8.704 1.00 90.56 183 HIS A O 1
ATOM 1455 N N . TRP A 1 184 ? -3.691 1.477 -7.626 1.00 89.12 184 TRP A N 1
ATOM 1456 C CA . TRP A 1 184 ? -4.503 0.693 -8.559 1.00 89.12 184 TRP A CA 1
ATOM 1457 C C . TRP A 1 184 ? -5.988 1.079 -8.503 1.00 89.12 184 TRP A C 1
ATOM 1459 O O . TRP A 1 184 ? -6.673 1.038 -9.521 1.00 89.12 184 TRP A O 1
ATOM 1469 N N . SER A 1 185 ? -6.501 1.464 -7.329 1.00 88.06 185 SER A N 1
ATOM 1470 C CA . SER A 1 185 ? -7.916 1.810 -7.191 1.00 88.06 185 SER A CA 1
ATOM 1471 C C . SER A 1 185 ? -8.312 3.035 -8.002 1.00 88.06 185 SER A C 1
ATOM 1473 O O . SER A 1 185 ? -9.400 3.022 -8.561 1.00 88.06 185 SER A O 1
ATOM 1475 N N . THR A 1 186 ? -7.446 4.046 -8.105 1.00 87.06 186 THR A N 1
ATOM 1476 C CA . THR A 1 186 ? -7.728 5.249 -8.905 1.00 87.06 186 THR A CA 1
ATOM 1477 C C . THR A 1 186 ? -7.713 4.945 -10.400 1.00 87.06 186 THR A C 1
ATOM 1479 O O . THR A 1 186 ? -8.583 5.418 -11.122 1.00 87.06 186 THR A O 1
ATOM 1482 N N . LEU A 1 187 ? -6.812 4.067 -10.848 1.00 84.19 187 LEU A N 1
ATOM 1483 C CA . LEU A 1 187 ? -6.755 3.610 -12.241 1.00 84.19 187 LEU A CA 1
ATOM 1484 C C . LEU A 1 187 ? -7.996 2.802 -12.658 1.00 84.19 187 LEU A C 1
ATOM 1486 O O . LEU A 1 187 ? -8.399 2.839 -13.814 1.00 84.19 187 LEU A O 1
ATOM 1490 N N . TYR A 1 188 ? -8.596 2.053 -11.728 1.00 77.94 188 TYR A N 1
ATOM 1491 C CA . TYR A 1 188 ? -9.803 1.261 -11.991 1.00 77.94 188 TYR A CA 1
ATOM 1492 C C . TYR A 1 188 ? -11.110 2.053 -11.814 1.00 77.94 188 TYR A C 1
ATOM 1494 O O . TYR A 1 188 ? -12.112 1.721 -12.442 1.00 77.94 188 TYR A O 1
ATOM 1502 N N . GLU A 1 189 ? -11.138 3.054 -10.931 1.00 77.81 189 GLU A N 1
ATOM 1503 C CA . GLU A 1 189 ? -12.347 3.836 -10.629 1.00 77.81 189 GLU A CA 1
ATOM 1504 C C . GLU A 1 189 ? -12.717 4.812 -11.752 1.00 77.81 189 GLU A C 1
ATOM 1506 O O . GLU A 1 189 ? -13.903 5.054 -11.979 1.00 77.81 189 GLU A O 1
ATOM 1511 N N . TYR A 1 190 ? -11.721 5.285 -12.506 1.00 75.94 190 TYR A N 1
ATOM 1512 C CA . TYR A 1 190 ? -11.899 6.196 -13.637 1.00 75.94 190 TYR A CA 1
ATOM 1513 C C . TYR A 1 190 ? -11.404 5.560 -14.948 1.00 75.94 190 TYR A C 1
ATOM 1515 O O . TYR A 1 190 ? -10.472 6.069 -15.571 1.00 75.94 190 TYR A O 1
ATOM 1523 N N . PRO A 1 191 ? -12.007 4.442 -15.399 1.00 73.38 191 PRO A N 1
ATOM 1524 C CA . PRO A 1 191 ? -11.523 3.714 -16.572 1.00 73.38 191 PRO A CA 1
ATOM 1525 C C . PRO A 1 191 ? -11.663 4.529 -17.864 1.00 73.38 191 PRO A C 1
ATOM 1527 O O . PRO A 1 191 ? -10.947 4.275 -18.820 1.00 73.38 191 PRO A O 1
ATOM 1530 N N . ASP A 1 192 ? -12.555 5.523 -17.890 1.00 82.75 192 ASP A N 1
ATOM 1531 C CA . ASP A 1 192 ? -12.748 6.407 -19.042 1.00 82.75 192 ASP A CA 1
ATOM 1532 C C . ASP A 1 192 ? -11.674 7.511 -19.142 1.00 82.75 192 ASP A C 1
ATOM 1534 O O . ASP A 1 192 ? -11.565 8.166 -20.179 1.00 82.75 192 ASP A O 1
ATOM 1538 N N . GLU A 1 193 ? -10.885 7.746 -18.082 1.00 82.69 193 GLU A N 1
ATOM 1539 C CA . GLU A 1 193 ? -9.797 8.739 -18.090 1.00 82.69 193 GLU A CA 1
ATOM 1540 C C . GLU A 1 193 ? -8.533 8.228 -18.787 1.00 82.69 193 GLU A C 1
ATOM 1542 O O . GLU A 1 193 ? -7.696 9.027 -19.216 1.00 82.69 193 GLU A O 1
ATOM 1547 N N . TYR A 1 194 ? -8.410 6.909 -18.940 1.00 79.81 194 TYR A N 1
ATOM 1548 C CA . TYR A 1 194 ? -7.240 6.264 -19.514 1.00 79.81 194 TYR A CA 1
ATOM 1549 C C . TYR A 1 194 ? -7.640 5.399 -20.712 1.00 79.81 194 TYR A C 1
ATOM 1551 O O . TYR A 1 194 ? -8.579 4.613 -20.619 1.00 79.81 194 TYR A O 1
ATOM 1559 N N . PRO A 1 195 ? -6.942 5.496 -21.856 1.00 82.06 195 PRO A N 1
ATOM 1560 C CA . PRO A 1 195 ? -7.172 4.581 -22.970 1.00 82.06 195 PRO A CA 1
ATOM 1561 C C . PRO A 1 195 ? -6.693 3.144 -22.680 1.00 82.06 195 PRO A C 1
ATOM 1563 O O . PRO A 1 195 ? -6.997 2.239 -23.459 1.00 82.06 195 PRO A O 1
ATOM 1566 N N . GLU A 1 196 ? -5.936 2.926 -21.601 1.00 84.19 196 GLU A N 1
ATOM 1567 C CA . GLU A 1 196 ? -5.390 1.631 -21.197 1.00 84.19 196 GLU A CA 1
ATOM 1568 C C . GLU A 1 196 ? -6.204 0.927 -20.096 1.00 84.19 196 GLU A C 1
ATOM 1570 O O . GLU A 1 196 ? -6.747 1.547 -19.184 1.00 84.19 196 GLU A O 1
ATOM 1575 N N . GLU A 1 197 ? -6.199 -0.411 -20.117 1.00 84.38 197 GLU A N 1
ATOM 1576 C CA . GLU A 1 197 ? -6.684 -1.238 -19.006 1.00 84.38 197 GLU A CA 1
ATOM 1577 C C . GLU A 1 197 ? -5.524 -1.646 -18.084 1.00 84.38 197 GLU A C 1
ATOM 1579 O O . GLU A 1 197 ? -4.512 -2.199 -18.527 1.00 84.38 197 GLU A O 1
ATOM 1584 N N . PHE A 1 198 ? -5.682 -1.434 -16.774 1.00 85.50 198 PHE A N 1
ATOM 1585 C CA . PHE A 1 198 ? -4.628 -1.704 -15.793 1.00 85.50 198 PHE A CA 1
ATOM 1586 C C . PHE A 1 198 ? -4.854 -3.001 -15.015 1.00 85.50 198 PHE A C 1
ATOM 1588 O O . PHE A 1 198 ? -5.869 -3.198 -14.343 1.00 85.50 198 PHE A O 1
ATOM 1595 N N . MET A 1 199 ? -3.837 -3.865 -15.003 1.00 85.00 199 MET A N 1
ATOM 1596 C CA . MET A 1 199 ? -3.829 -5.095 -14.209 1.00 85.00 199 MET A CA 1
ATOM 1597 C C . MET A 1 199 ? -2.891 -4.985 -13.007 1.00 85.00 199 MET A C 1
ATOM 1599 O O . MET A 1 199 ? -1.738 -4.579 -13.134 1.00 85.00 199 MET A O 1
ATOM 1603 N N . PHE A 1 200 ? -3.364 -5.432 -11.843 1.00 84.38 200 PHE A N 1
ATOM 1604 C CA . PHE A 1 200 ? -2.545 -5.570 -10.642 1.00 84.38 200 PHE A CA 1
ATOM 1605 C C . PHE A 1 200 ? -2.175 -7.033 -10.393 1.00 84.38 200 PHE A C 1
ATOM 1607 O O . PHE A 1 200 ? -3.038 -7.913 -10.352 1.00 84.38 200 PHE A O 1
ATOM 1614 N N . ALA A 1 201 ? -0.885 -7.293 -10.180 1.00 83.00 201 ALA A N 1
ATOM 1615 C CA . ALA A 1 201 ? -0.372 -8.610 -9.833 1.00 83.00 201 ALA A CA 1
ATOM 1616 C C . ALA A 1 201 ? 0.529 -8.519 -8.601 1.00 83.00 201 ALA A C 1
ATOM 1618 O O . ALA A 1 201 ? 1.451 -7.712 -8.542 1.00 83.00 201 ALA A O 1
ATOM 1619 N N . THR A 1 202 ? 0.294 -9.399 -7.628 1.00 86.25 202 THR A N 1
ATOM 1620 C CA . THR A 1 202 ? 1.126 -9.511 -6.429 1.00 86.25 202 THR A CA 1
ATOM 1621 C C . THR A 1 202 ? 1.329 -10.971 -6.043 1.00 86.25 202 THR A C 1
ATOM 1623 O O . THR A 1 202 ? 0.440 -11.810 -6.201 1.00 86.25 202 THR A O 1
ATOM 1626 N N . ASN A 1 203 ? 2.519 -11.281 -5.529 1.00 87.00 203 ASN A N 1
ATOM 1627 C CA . ASN A 1 203 ? 2.806 -12.554 -4.866 1.00 87.00 203 ASN A CA 1
ATOM 1628 C C . ASN A 1 203 ? 2.699 -12.428 -3.331 1.00 87.00 203 ASN A C 1
ATOM 1630 O O . ASN A 1 203 ? 2.952 -13.400 -2.616 1.00 87.00 203 ASN A O 1
ATOM 1634 N N . ASP A 1 204 ? 2.324 -11.250 -2.826 1.00 90.44 204 ASP A N 1
ATOM 1635 C CA . ASP A 1 204 ? 2.072 -11.019 -1.411 1.00 90.44 204 ASP A CA 1
ATOM 1636 C C . ASP A 1 204 ? 0.678 -11.533 -1.010 1.00 90.44 204 ASP A C 1
ATOM 1638 O O . ASP A 1 204 ? -0.352 -11.202 -1.606 1.00 90.44 204 ASP A O 1
ATOM 1642 N N . ILE A 1 205 ? 0.649 -12.392 0.011 1.00 91.50 205 ILE A N 1
ATOM 1643 C CA . ILE A 1 205 ? -0.577 -13.055 0.471 1.00 91.50 205 ILE A CA 1
ATOM 1644 C C . ILE A 1 205 ? -1.503 -12.072 1.195 1.00 91.50 205 ILE A C 1
ATOM 1646 O O . ILE A 1 205 ? -2.724 -12.212 1.088 1.00 91.50 205 ILE A O 1
ATOM 1650 N N . LEU A 1 206 ? -0.954 -11.111 1.941 1.00 93.50 206 LEU A N 1
ATOM 1651 C CA . LEU A 1 206 ? -1.739 -10.112 2.657 1.00 93.50 206 LEU A CA 1
ATOM 1652 C C . LEU A 1 206 ? -2.411 -9.169 1.656 1.00 93.50 206 LEU A C 1
ATOM 1654 O O . LEU A 1 206 ? -3.634 -9.037 1.698 1.00 93.50 206 LEU A O 1
ATOM 1658 N N . LEU A 1 207 ? -1.662 -8.618 0.698 1.00 94.19 207 LEU A N 1
ATOM 1659 C CA . LEU A 1 207 ? -2.219 -7.761 -0.353 1.00 94.19 207 LEU A CA 1
ATOM 1660 C C . LEU A 1 207 ? -3.281 -8.482 -1.176 1.00 94.19 207 LEU A C 1
ATOM 1662 O O . LEU A 1 207 ? -4.361 -7.935 -1.398 1.00 94.19 207 LEU A O 1
ATOM 1666 N N . LYS A 1 208 ? -3.039 -9.747 -1.542 1.00 93.81 208 LYS A N 1
ATOM 1667 C CA . LYS A 1 208 ? -4.047 -10.574 -2.216 1.00 93.81 208 LYS A CA 1
ATOM 1668 C C . LYS A 1 208 ? -5.337 -10.694 -1.401 1.00 93.81 208 LYS A C 1
ATOM 1670 O O . LYS A 1 208 ? -6.424 -10.635 -1.969 1.00 93.81 208 LYS A O 1
ATOM 1675 N N . ARG A 1 209 ? -5.244 -10.889 -0.082 1.00 93.56 209 ARG A N 1
ATOM 1676 C CA . ARG A 1 209 ? -6.427 -10.995 0.787 1.00 93.56 209 ARG A CA 1
ATOM 1677 C C . ARG A 1 209 ? -7.186 -9.680 0.839 1.00 93.56 209 ARG A C 1
ATOM 1679 O O . ARG A 1 209 ? -8.388 -9.696 0.601 1.00 93.56 209 ARG A O 1
ATOM 1686 N N . ILE A 1 210 ? -6.498 -8.567 1.099 1.00 95.44 210 ILE A N 1
ATOM 1687 C CA . ILE A 1 210 ? -7.122 -7.236 1.126 1.00 95.44 210 ILE A CA 1
ATOM 1688 C C . ILE A 1 210 ? -7.826 -6.982 -0.216 1.00 95.44 210 ILE A C 1
ATOM 1690 O O . ILE A 1 210 ? -8.989 -6.582 -0.227 1.00 95.44 210 ILE A O 1
ATOM 1694 N N . PHE A 1 211 ? -7.177 -7.327 -1.334 1.00 94.19 211 PHE A N 1
ATOM 1695 C CA . PHE A 1 211 ? -7.759 -7.223 -2.668 1.00 94.19 211 PHE A CA 1
ATOM 1696 C C . PHE A 1 211 ? -9.040 -8.026 -2.853 1.00 94.19 211 PHE A C 1
ATOM 1698 O O . PHE A 1 211 ? -10.040 -7.482 -3.318 1.00 94.19 211 PHE A O 1
ATOM 1705 N N . ILE A 1 212 ? -9.042 -9.296 -2.460 1.00 93.44 212 ILE A N 1
ATOM 1706 C CA . ILE A 1 212 ? -10.234 -10.141 -2.572 1.00 93.44 212 ILE A CA 1
ATOM 1707 C C . ILE A 1 212 ? -11.367 -9.604 -1.689 1.00 93.44 212 ILE A C 1
ATOM 1709 O O . ILE A 1 212 ? -12.499 -9.520 -2.148 1.00 93.44 212 ILE A O 1
ATOM 1713 N N . TYR A 1 213 ? -11.086 -9.211 -0.443 1.00 94.88 213 TYR A N 1
ATOM 1714 C CA . TYR A 1 213 ? -12.126 -8.710 0.460 1.00 94.88 213 TYR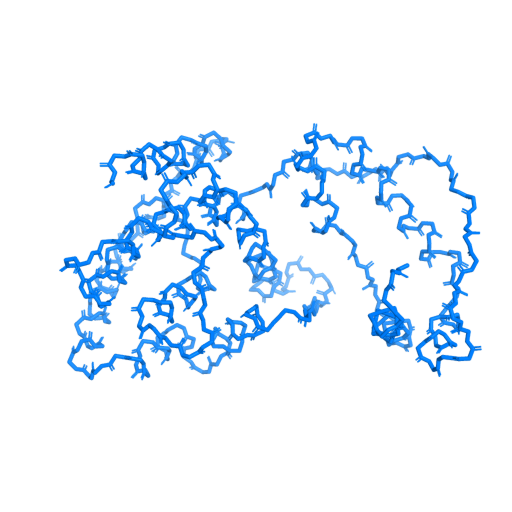 A CA 1
ATOM 1715 C C . TYR A 1 213 ? -12.721 -7.379 0.003 1.00 94.88 213 TYR A C 1
ATOM 1717 O O . TYR A 1 213 ? -13.938 -7.229 0.059 1.00 94.88 213 TYR A O 1
ATOM 1725 N N . LYS A 1 214 ? -11.893 -6.441 -0.471 1.00 94.06 214 LYS A N 1
ATOM 1726 C CA . LYS A 1 214 ? -12.373 -5.155 -0.994 1.00 94.06 214 LYS A CA 1
ATOM 1727 C C . LYS A 1 214 ? -13.251 -5.354 -2.226 1.00 94.06 214 LYS A C 1
ATOM 1729 O O . LYS A 1 214 ? -14.291 -4.720 -2.328 1.00 94.06 214 LYS A O 1
ATOM 1734 N N . ASN A 1 215 ? -12.857 -6.232 -3.147 1.00 92.56 215 ASN A N 1
ATOM 1735 C CA . ASN A 1 215 ? -13.570 -6.416 -4.417 1.00 92.56 215 ASN A CA 1
ATOM 1736 C C . ASN A 1 215 ? -14.667 -7.498 -4.371 1.00 92.56 215 ASN A C 1
ATOM 1738 O O . ASN A 1 215 ? -15.285 -7.792 -5.392 1.00 92.56 215 ASN A O 1
ATOM 1742 N N . ASN A 1 216 ? -14.939 -8.090 -3.205 1.00 92.44 216 ASN A N 1
ATOM 1743 C CA . ASN A 1 216 ? -16.121 -8.928 -3.016 1.00 92.44 216 ASN A CA 1
ATOM 1744 C C . ASN A 1 216 ? -17.407 -8.084 -3.078 1.00 92.44 216 ASN A C 1
ATOM 1746 O O . ASN A 1 216 ? -17.370 -6.875 -2.828 1.00 92.44 216 ASN A O 1
ATOM 1750 N N . PRO A 1 217 ? -18.574 -8.705 -3.346 1.00 90.38 217 PRO A N 1
ATOM 1751 C CA . PRO A 1 217 ? -19.853 -8.012 -3.257 1.00 90.38 217 PRO A CA 1
ATOM 1752 C C . PRO A 1 217 ? -19.994 -7.266 -1.925 1.00 90.38 217 PRO A C 1
ATOM 1754 O O . PRO A 1 217 ? -19.678 -7.810 -0.866 1.00 90.38 217 PRO A O 1
ATOM 1757 N N . TYR A 1 218 ? -20.483 -6.026 -1.992 1.00 91.81 218 TYR A N 1
ATOM 1758 C CA . TYR A 1 218 ? -20.646 -5.106 -0.856 1.00 91.81 218 TYR A CA 1
ATOM 1759 C C . TYR A 1 218 ? -19.347 -4.566 -0.227 1.00 91.81 218 TYR A C 1
ATOM 1761 O O . TYR A 1 218 ? -19.435 -3.839 0.765 1.00 91.81 218 TYR A O 1
ATOM 1769 N N . GLY A 1 219 ? -18.171 -4.893 -0.775 1.00 94.31 219 GLY A N 1
ATOM 1770 C CA . GLY A 1 219 ? -16.873 -4.339 -0.382 1.00 94.31 219 GLY A CA 1
ATOM 1771 C C . GLY A 1 219 ? -16.636 -4.309 1.127 1.00 94.31 219 GLY A C 1
ATOM 1772 O O . GLY A 1 219 ? -16.857 -5.300 1.832 1.00 94.31 219 GLY A O 1
ATOM 1773 N N . TRP A 1 220 ? -16.220 -3.153 1.652 1.00 96.75 220 TRP A N 1
ATOM 1774 C CA . TRP A 1 220 ? -15.972 -2.987 3.087 1.00 96.75 220 TRP A CA 1
ATOM 1775 C C . TRP A 1 220 ? -17.212 -3.253 3.959 1.00 96.75 220 TRP A C 1
ATOM 1777 O O . TRP A 1 220 ? -17.096 -3.888 5.008 1.00 96.75 220 TRP A O 1
ATOM 1787 N N . ASN A 1 221 ? -18.415 -2.870 3.516 1.00 97.06 221 ASN A N 1
ATOM 1788 C CA . ASN A 1 221 ? -19.651 -3.174 4.248 1.00 97.06 221 ASN A CA 1
ATOM 1789 C C . ASN A 1 221 ? -19.900 -4.691 4.349 1.00 97.06 221 ASN A C 1
ATOM 1791 O O . ASN A 1 221 ? -20.318 -5.187 5.398 1.00 97.06 221 ASN A O 1
ATOM 1795 N N . GLY A 1 222 ? -19.574 -5.441 3.292 1.00 96.94 222 GLY A N 1
ATOM 1796 C CA . GLY A 1 222 ? -19.582 -6.904 3.311 1.00 96.94 222 GLY A CA 1
ATOM 1797 C C . GLY A 1 222 ? -18.634 -7.465 4.372 1.00 96.94 222 GLY A C 1
ATOM 1798 O O . GLY A 1 222 ? -19.031 -8.333 5.152 1.00 96.94 222 GLY A O 1
ATOM 1799 N N . VAL A 1 223 ? -17.420 -6.912 4.475 1.00 97.62 223 VAL A N 1
ATOM 1800 C CA . VAL A 1 223 ? -16.451 -7.280 5.522 1.00 97.62 223 VAL A CA 1
ATOM 1801 C C . VAL A 1 223 ? -17.019 -7.016 6.914 1.00 97.62 223 VAL A C 1
ATOM 1803 O O . VAL A 1 223 ? -17.033 -7.938 7.727 1.00 97.62 223 VAL A O 1
ATOM 1806 N N . LEU A 1 224 ? -17.542 -5.812 7.173 1.00 98.06 224 LEU A N 1
ATOM 1807 C CA . LEU A 1 224 ? -18.137 -5.450 8.466 1.00 98.06 224 LEU A CA 1
ATOM 1808 C C . LEU A 1 224 ? -19.233 -6.437 8.883 1.00 98.06 224 LEU A C 1
ATOM 1810 O O . LEU A 1 224 ? -19.229 -6.917 10.015 1.00 98.06 224 LEU A O 1
ATOM 1814 N N . SER A 1 225 ? -20.136 -6.780 7.960 1.00 97.19 225 SER A N 1
ATOM 1815 C CA . SER A 1 225 ? -21.242 -7.708 8.229 1.00 97.19 225 SER A CA 1
ATOM 1816 C C . SER A 1 225 ? -20.790 -9.140 8.535 1.00 97.19 225 SER A C 1
ATOM 1818 O O . SER A 1 225 ? -21.507 -9.881 9.205 1.00 97.19 225 SER A O 1
ATOM 1820 N N . ASN A 1 226 ? -19.610 -9.531 8.047 1.00 96.50 226 ASN A N 1
ATOM 1821 C CA . ASN A 1 226 ? -19.065 -10.875 8.201 1.00 96.50 226 ASN A CA 1
ATOM 1822 C C . ASN A 1 226 ? -18.268 -11.033 9.503 1.00 96.50 226 ASN A C 1
ATOM 1824 O O . ASN A 1 226 ? -18.329 -12.078 10.145 1.00 96.50 226 ASN A O 1
ATOM 1828 N N . VAL A 1 227 ? -17.500 -10.010 9.892 1.00 97.12 227 VAL A N 1
ATOM 1829 C CA . VAL A 1 227 ? -16.580 -10.116 11.037 1.00 97.12 227 VAL A CA 1
ATOM 1830 C C . VAL A 1 227 ? -17.181 -9.658 12.362 1.00 97.12 227 VAL A C 1
ATOM 1832 O O . VAL A 1 227 ? -16.667 -10.037 13.413 1.00 97.12 227 VAL A O 1
ATOM 1835 N N . PHE A 1 228 ? -18.261 -8.871 12.335 1.00 98.06 228 PHE A N 1
ATOM 1836 C CA . PHE A 1 228 ? -18.928 -8.392 13.543 1.00 98.06 228 PHE A CA 1
ATOM 1837 C C . PHE A 1 228 ? -20.262 -9.106 13.794 1.00 98.06 228 PHE A C 1
ATOM 1839 O O . PHE A 1 228 ? -21.011 -9.387 12.855 1.00 98.06 228 PHE A O 1
ATOM 1846 N N . PRO A 1 229 ? -20.631 -9.347 15.067 1.00 97.31 229 PRO A N 1
ATOM 1847 C CA . PRO A 1 229 ? -21.988 -9.739 15.422 1.00 97.31 229 PRO A CA 1
ATOM 1848 C C . PRO A 1 229 ? -23.011 -8.725 14.899 1.00 97.31 229 PRO A C 1
ATOM 1850 O O . PRO A 1 229 ? -22.768 -7.519 14.912 1.00 97.31 229 PRO A O 1
ATOM 1853 N N . LYS A 1 230 ? -24.207 -9.199 14.529 1.00 97.38 230 LYS A N 1
ATOM 1854 C CA . LYS A 1 230 ? -25.262 -8.373 13.911 1.00 97.38 230 LYS A CA 1
ATOM 1855 C C . LYS A 1 230 ? -25.530 -7.049 14.639 1.00 97.38 230 LYS A C 1
ATOM 1857 O O . LYS A 1 230 ? -25.728 -6.035 13.983 1.00 97.38 230 LYS A O 1
ATOM 1862 N N . LYS A 1 231 ? -25.545 -7.057 15.977 1.00 97.56 231 LYS A N 1
ATOM 1863 C CA . LYS A 1 231 ? -25.767 -5.845 16.780 1.00 97.56 231 LYS A CA 1
ATOM 1864 C C . LYS A 1 231 ? -24.665 -4.803 16.546 1.00 97.56 231 LYS 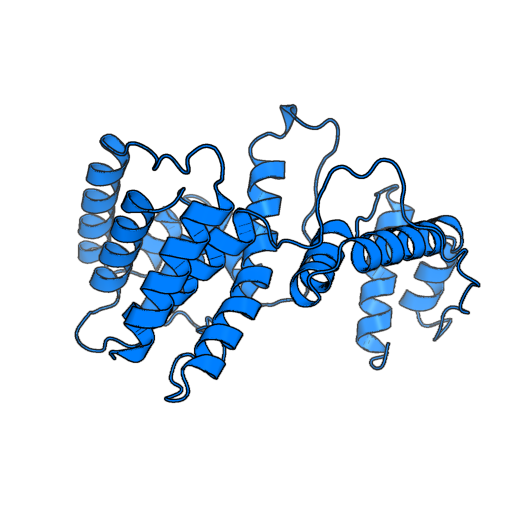A C 1
ATOM 1866 O O . LYS A 1 231 ? -24.980 -3.673 16.195 1.00 97.56 231 LYS A O 1
ATOM 1871 N N . GLU A 1 232 ? -23.400 -5.198 16.687 1.00 97.69 232 GLU A N 1
ATOM 1872 C CA . GLU A 1 232 ? -22.244 -4.312 16.483 1.00 97.69 232 GLU A CA 1
ATOM 1873 C C . GLU A 1 232 ? -22.146 -3.843 15.030 1.00 97.69 232 GLU A C 1
ATOM 1875 O O . GLU A 1 232 ? -21.895 -2.667 14.783 1.00 97.69 232 GLU A O 1
ATOM 1880 N N . TYR A 1 233 ? -22.427 -4.730 14.069 1.00 98.19 233 TYR A N 1
ATOM 1881 C CA . TYR A 1 233 ? -22.522 -4.365 12.657 1.00 98.19 233 TYR A CA 1
ATOM 1882 C C . TYR A 1 233 ? -23.552 -3.253 12.423 1.00 98.19 233 TYR A C 1
ATOM 1884 O O . TYR A 1 233 ? -23.229 -2.252 11.791 1.00 98.19 233 TYR A O 1
ATOM 1892 N N . CYS A 1 234 ? -24.778 -3.400 12.939 1.00 98.06 234 CYS A N 1
ATOM 1893 C CA . CYS A 1 234 ? -25.819 -2.387 12.770 1.00 98.06 234 CYS A CA 1
ATOM 1894 C C . CYS A 1 234 ? -25.418 -1.044 13.399 1.00 98.06 234 CYS A C 1
ATOM 1896 O O . CYS A 1 234 ? -25.617 -0.005 12.777 1.00 98.06 234 CYS A O 1
ATOM 1898 N N . GLU A 1 235 ? -24.817 -1.064 14.592 1.00 98.00 235 GLU A N 1
ATOM 1899 C CA . GLU A 1 235 ? -24.327 0.147 15.261 1.00 98.00 235 GLU A CA 1
ATOM 1900 C C . GLU A 1 235 ? -23.194 0.829 14.475 1.00 98.00 235 GLU A C 1
ATOM 1902 O O . GLU A 1 235 ? -23.169 2.056 14.362 1.00 98.00 235 GLU A O 1
ATOM 1907 N N . LEU A 1 236 ? -22.260 0.053 13.915 1.00 98.12 236 LEU A N 1
ATOM 1908 C CA . LEU A 1 236 ? -21.196 0.572 13.054 1.00 98.12 236 LEU A CA 1
ATOM 1909 C C . LEU A 1 236 ? -21.756 1.135 11.746 1.00 98.12 236 LEU A C 1
ATOM 1911 O O . LEU A 1 236 ? -21.385 2.240 11.366 1.00 98.12 236 LEU A O 1
ATOM 1915 N N . ALA A 1 237 ? -22.666 0.422 11.083 1.00 97.62 237 ALA A N 1
ATOM 1916 C CA . ALA A 1 237 ? -23.274 0.862 9.831 1.00 97.62 237 ALA A CA 1
ATOM 1917 C C . ALA A 1 237 ? -24.073 2.163 10.009 1.00 97.62 237 ALA A C 1
ATOM 1919 O O . ALA A 1 237 ? -23.972 3.066 9.180 1.00 97.62 237 ALA A O 1
ATOM 1920 N N . GLU A 1 238 ? -24.820 2.296 11.110 1.00 97.69 238 GLU A N 1
ATOM 1921 C CA . GLU A 1 238 ? -25.534 3.533 11.436 1.00 97.69 238 GLU A CA 1
ATOM 1922 C C . GLU A 1 238 ? -24.563 4.695 11.695 1.00 97.69 238 GLU A C 1
ATOM 1924 O O . GLU A 1 238 ? -24.769 5.800 11.192 1.00 97.69 238 GLU A O 1
ATOM 1929 N N . PHE A 1 239 ? -23.490 4.450 12.453 1.00 97.50 239 PHE A N 1
ATOM 1930 C CA . PHE A 1 239 ? -22.449 5.444 12.720 1.00 97.50 239 PHE A CA 1
ATOM 1931 C C . PHE A 1 239 ? -21.756 5.914 11.434 1.00 97.50 239 PHE A C 1
ATOM 1933 O O . PHE A 1 239 ? -21.689 7.116 11.176 1.00 97.50 239 PHE A O 1
ATOM 1940 N N . ILE A 1 240 ? -21.299 4.968 10.610 1.00 96.88 240 ILE A N 1
ATOM 1941 C CA . ILE A 1 240 ? -20.635 5.229 9.330 1.00 96.88 240 ILE A CA 1
ATOM 1942 C C . ILE A 1 240 ? -21.568 6.033 8.424 1.00 96.88 240 ILE A C 1
ATOM 1944 O O . ILE A 1 240 ? -21.182 7.093 7.941 1.00 96.88 240 ILE A O 1
ATOM 1948 N N . GLY A 1 241 ? -22.822 5.593 8.269 1.00 96.12 241 GLY A N 1
ATOM 1949 C CA . GLY A 1 241 ? -23.810 6.290 7.448 1.00 96.12 241 GLY A CA 1
ATOM 1950 C C . GLY A 1 241 ? -24.022 7.743 7.881 1.00 96.12 241 GLY A C 1
ATOM 1951 O O . GLY A 1 241 ? -24.030 8.638 7.038 1.00 96.12 241 GLY A O 1
ATOM 1952 N N . LYS A 1 242 ? -24.131 8.008 9.191 1.00 95.88 242 LYS A N 1
ATOM 1953 C CA . LYS A 1 242 ? -24.302 9.374 9.723 1.00 95.88 242 LYS A CA 1
ATOM 1954 C C . LYS A 1 242 ? -23.117 10.290 9.421 1.00 95.88 242 LYS A C 1
ATOM 1956 O O . LYS A 1 242 ? -23.332 11.458 9.096 1.00 95.88 242 LYS A O 1
ATOM 1961 N N . ILE A 1 243 ? -21.892 9.778 9.538 1.00 94.31 243 ILE A N 1
ATOM 1962 C CA . ILE A 1 243 ? -20.677 10.555 9.261 1.00 94.31 243 ILE A CA 1
ATOM 1963 C C . ILE A 1 243 ? -20.542 10.808 7.769 1.00 94.31 243 ILE A C 1
ATOM 1965 O O . ILE A 1 243 ? -20.370 11.953 7.362 1.00 94.31 243 ILE A O 1
ATOM 1969 N N . THR A 1 244 ? -20.677 9.767 6.945 1.00 93.06 244 THR A N 1
ATOM 1970 C CA . THR A 1 244 ? -20.518 9.884 5.493 1.00 93.06 244 THR A CA 1
ATOM 1971 C C . THR A 1 244 ? -21.528 10.856 4.885 1.00 93.06 244 THR A C 1
ATOM 1973 O O . THR A 1 244 ? -21.148 11.638 4.021 1.00 93.06 244 THR A O 1
ATOM 1976 N N . LEU A 1 245 ? -22.779 10.878 5.366 1.00 91.94 245 LEU A N 1
ATOM 1977 C CA . LEU A 1 245 ? -23.819 11.796 4.874 1.00 91.94 245 LEU A CA 1
ATOM 1978 C C . LEU A 1 245 ? -23.460 13.282 5.016 1.00 91.94 245 LEU A C 1
ATOM 1980 O O . LEU A 1 245 ? -23.906 14.089 4.206 1.00 91.94 245 LEU A O 1
ATOM 1984 N N . ASN A 1 246 ? -22.683 13.645 6.037 1.00 88.56 246 ASN A N 1
ATOM 1985 C CA . ASN A 1 246 ? -22.337 15.038 6.333 1.00 88.56 246 ASN A CA 1
ATOM 1986 C C . ASN A 1 246 ? -20.855 15.343 6.090 1.00 88.56 246 ASN A C 1
ATOM 1988 O O . ASN A 1 246 ? -20.394 16.441 6.405 1.00 88.56 246 ASN A O 1
ATOM 1992 N N . ARG A 1 247 ? -20.094 14.375 5.566 1.00 91.88 247 ARG A N 1
ATOM 1993 C CA . ARG A 1 247 ? -18.647 14.500 5.433 1.00 91.88 247 ARG A CA 1
ATOM 1994 C C . ARG A 1 247 ? -18.302 15.558 4.391 1.00 91.88 247 ARG A C 1
ATOM 1996 O O . ARG A 1 247 ? -18.659 15.431 3.224 1.00 91.88 247 ARG A O 1
ATOM 2003 N N . GLN A 1 248 ? -17.523 16.544 4.817 1.00 92.12 248 GLN A N 1
ATOM 2004 C CA . GLN A 1 248 ? -16.726 17.370 3.921 1.00 92.12 248 GLN A CA 1
ATOM 2005 C C . GLN A 1 248 ? -15.333 16.741 3.841 1.00 92.12 248 GLN A C 1
ATOM 2007 O O . GLN A 1 248 ? -14.733 16.519 4.894 1.00 92.12 248 GLN A O 1
ATOM 2012 N N . PRO A 1 249 ? -14.836 16.372 2.647 1.00 90.69 249 PRO A N 1
ATOM 2013 C CA . PRO A 1 249 ? -13.465 15.902 2.515 1.00 90.69 249 PRO A CA 1
ATOM 2014 C C . PRO A 1 249 ? -12.483 16.940 3.083 1.00 90.69 249 PRO A C 1
ATOM 2016 O O . PRO A 1 249 ? -12.709 18.136 2.884 1.00 90.69 249 PRO A O 1
ATOM 2019 N N . PRO A 1 250 ? -11.424 16.508 3.786 1.00 92.56 250 PRO A N 1
ATOM 2020 C CA . PRO A 1 250 ? -10.391 17.418 4.252 1.00 92.56 250 PRO A CA 1
ATOM 2021 C C . PRO A 1 250 ? -9.724 18.098 3.055 1.00 92.56 250 PRO A C 1
ATOM 2023 O O . PRO A 1 250 ? -9.487 17.469 2.023 1.00 92.56 250 PRO A O 1
ATOM 2026 N N . ASP A 1 251 ? -9.442 19.386 3.214 1.00 93.19 251 ASP A N 1
ATOM 2027 C CA . ASP A 1 251 ? -8.648 20.164 2.271 1.00 93.19 251 ASP A CA 1
ATOM 2028 C C . ASP A 1 251 ? -7.168 20.006 2.633 1.00 93.19 251 ASP A C 1
ATOM 2030 O O . ASP A 1 251 ? -6.751 20.354 3.742 1.00 93.19 251 ASP A O 1
ATOM 2034 N N . PHE A 1 252 ? -6.388 19.449 1.709 1.00 95.25 252 PHE A N 1
ATOM 2035 C CA . PHE A 1 252 ? -4.950 19.245 1.884 1.00 95.25 252 PHE A CA 1
ATOM 2036 C C . PHE A 1 252 ? -4.126 20.496 1.549 1.00 95.25 252 PHE A C 1
ATOM 2038 O O . PHE A 1 252 ? -2.919 20.509 1.782 1.00 95.25 252 PHE A O 1
ATOM 2045 N N . GLY A 1 253 ? -4.767 21.561 1.055 1.00 92.56 253 GLY A N 1
ATOM 2046 C CA . GLY A 1 253 ? -4.110 22.784 0.614 1.00 92.56 253 GLY A CA 1
ATOM 2047 C C . GLY A 1 253 ? -3.355 22.618 -0.707 1.00 92.56 253 GLY A C 1
ATOM 2048 O O . GLY A 1 253 ? -3.504 21.628 -1.418 1.00 92.56 253 GLY A O 1
ATOM 2049 N N . GLU A 1 254 ? -2.534 23.617 -1.045 1.00 89.31 254 GLU A N 1
ATOM 2050 C CA . GLU A 1 254 ? -1.719 23.611 -2.274 1.00 89.31 254 GLU A CA 1
ATOM 2051 C C . GLU A 1 254 ? -0.557 22.605 -2.222 1.00 89.31 254 GLU A C 1
ATOM 2053 O O . GLU A 1 254 ? -0.082 22.159 -3.263 1.00 89.31 254 GLU A O 1
ATOM 2058 N N . ASP A 1 255 ? -0.107 22.253 -1.014 1.00 90.69 255 ASP A N 1
ATOM 2059 C CA . ASP A 1 255 ? 0.970 21.296 -0.763 1.00 90.69 255 ASP A CA 1
ATOM 2060 C C . ASP A 1 255 ? 0.477 20.197 0.186 1.00 90.69 255 ASP A C 1
ATOM 2062 O O . ASP A 1 255 ? 0.591 20.289 1.416 1.00 90.69 255 ASP A O 1
ATOM 2066 N N . SER A 1 256 ? -0.074 19.143 -0.416 1.00 93.50 256 SER A N 1
ATOM 2067 C CA . SER A 1 256 ? -0.567 17.958 0.287 1.00 93.50 256 SER A CA 1
ATOM 2068 C C . SER A 1 256 ? 0.527 17.264 1.100 1.00 93.50 256 SER A C 1
ATOM 2070 O O . SER A 1 256 ? 0.258 16.768 2.197 1.00 93.50 256 SER A O 1
ATOM 2072 N N . HIS A 1 257 ? 1.777 17.280 0.629 1.00 90.88 257 HIS A N 1
ATOM 2073 C CA . HIS A 1 257 ? 2.887 16.633 1.320 1.00 90.88 257 HIS A CA 1
ATOM 2074 C C . HIS A 1 257 ? 3.152 17.284 2.681 1.00 90.88 257 HIS A C 1
ATOM 2076 O O . HIS A 1 257 ? 3.293 16.589 3.691 1.00 90.88 257 HIS A O 1
ATOM 2082 N N . THR A 1 258 ? 3.149 18.618 2.745 1.00 93.56 258 THR A N 1
ATOM 2083 C CA . THR A 1 258 ? 3.298 19.344 4.015 1.00 93.56 258 THR A CA 1
ATOM 2084 C C . THR A 1 258 ? 2.161 19.023 4.992 1.00 93.56 258 THR A C 1
ATOM 2086 O O . THR A 1 258 ? 2.412 18.825 6.188 1.00 93.56 258 THR A O 1
ATOM 2089 N N . TYR A 1 259 ? 0.919 18.920 4.503 1.00 96.75 259 TYR A N 1
ATOM 2090 C CA . TYR A 1 259 ? -0.220 18.503 5.325 1.00 96.75 259 TYR A CA 1
ATOM 2091 C C . TYR A 1 259 ? 0.007 17.106 5.922 1.00 96.75 259 TYR A C 1
ATOM 2093 O O . TYR A 1 259 ? -0.068 16.927 7.144 1.00 96.75 259 TYR A O 1
ATOM 2101 N N . PHE A 1 260 ? 0.350 16.122 5.086 1.00 97.06 260 PHE A N 1
ATOM 2102 C CA . PHE A 1 260 ? 0.531 14.751 5.552 1.00 97.06 260 PHE A CA 1
ATOM 2103 C C . PHE A 1 260 ? 1.734 14.588 6.475 1.00 97.06 260 PHE A C 1
ATOM 2105 O O . PHE A 1 260 ? 1.628 13.855 7.456 1.00 97.06 260 PHE A O 1
ATOM 2112 N N . GLN A 1 261 ? 2.843 15.294 6.243 1.00 95.50 261 GLN A N 1
ATOM 2113 C CA . GLN A 1 261 ? 3.991 15.227 7.150 1.00 95.50 261 GLN A CA 1
ATOM 2114 C C . GLN A 1 261 ? 3.651 15.718 8.556 1.00 95.50 261 GLN A C 1
ATOM 2116 O O . GLN A 1 261 ? 4.009 15.076 9.543 1.00 95.50 261 GLN A O 1
ATOM 2121 N N . SER A 1 262 ? 2.881 16.804 8.663 1.00 96.50 262 SER A N 1
ATOM 2122 C CA . SER A 1 262 ? 2.405 17.304 9.956 1.00 96.50 262 SER A CA 1
ATOM 2123 C C . SER A 1 262 ? 1.554 16.261 10.697 1.00 96.50 262 SER A C 1
ATOM 2125 O O . SER A 1 262 ? 1.723 16.048 11.906 1.00 96.50 262 SER A O 1
ATOM 2127 N N . LEU A 1 263 ? 0.681 15.560 9.964 1.00 97.50 263 LEU A N 1
ATOM 2128 C CA . LEU A 1 263 ? -0.150 14.477 10.494 1.00 97.50 263 LEU A CA 1
ATOM 2129 C C . LEU A 1 263 ? 0.694 13.264 10.925 1.00 97.50 263 LEU A C 1
ATOM 2131 O O . LEU A 1 263 ? 0.530 12.762 12.040 1.00 97.50 263 LEU A O 1
ATOM 2135 N N . ILE A 1 264 ? 1.636 12.830 10.083 1.00 98.00 264 ILE A N 1
ATOM 2136 C CA . ILE A 1 264 ? 2.573 11.730 10.353 1.00 98.00 264 ILE A CA 1
ATOM 2137 C C . ILE A 1 264 ? 3.392 12.022 11.613 1.00 98.00 264 ILE A C 1
ATOM 2139 O O . ILE A 1 264 ? 3.482 11.170 12.499 1.00 98.00 264 ILE A O 1
ATOM 2143 N N . ASP A 1 265 ? 3.946 13.226 11.745 1.00 97.75 265 ASP A N 1
ATOM 2144 C CA . ASP A 1 265 ? 4.707 13.640 12.925 1.00 97.75 265 ASP A CA 1
ATOM 2145 C C . ASP A 1 265 ? 3.838 13.689 14.190 1.00 97.75 265 ASP A C 1
ATOM 2147 O O . ASP A 1 265 ? 4.292 13.359 15.292 1.00 97.75 265 ASP A O 1
ATOM 2151 N N . GLY A 1 266 ? 2.565 14.070 14.052 1.00 97.81 266 GLY A N 1
ATOM 2152 C CA . GLY A 1 266 ? 1.554 13.945 15.102 1.00 97.81 266 GLY A CA 1
ATOM 2153 C C . GLY A 1 266 ? 1.413 12.508 15.609 1.00 97.81 266 GLY A C 1
ATOM 2154 O O . GLY A 1 266 ? 1.569 12.258 16.808 1.00 97.81 266 GLY A O 1
ATOM 2155 N N . GLU A 1 267 ? 1.191 11.557 14.703 1.00 97.94 267 GLU A N 1
ATOM 2156 C CA . GLU A 1 267 ? 1.002 10.146 15.056 1.00 97.94 267 GLU A CA 1
ATOM 2157 C C . GLU A 1 267 ? 2.299 9.486 15.564 1.00 97.94 267 GLU A C 1
ATOM 2159 O O . GLU A 1 267 ? 2.264 8.722 16.534 1.00 97.94 267 GLU A O 1
ATOM 2164 N N . LYS A 1 268 ? 3.471 9.847 15.018 1.00 97.25 268 LYS A N 1
ATOM 2165 C CA . LYS A 1 268 ? 4.782 9.425 15.554 1.00 97.25 268 LYS A CA 1
ATOM 2166 C C . LYS A 1 268 ? 4.955 9.861 17.011 1.00 97.25 268 LYS A C 1
ATOM 2168 O O . LYS A 1 268 ? 5.327 9.049 17.859 1.00 97.25 268 LYS A O 1
ATOM 2173 N N . ARG A 1 269 ? 4.630 11.119 17.342 1.00 96.56 269 ARG A N 1
ATOM 2174 C CA . ARG A 1 269 ? 4.665 11.614 18.734 1.00 96.56 269 ARG A CA 1
ATOM 2175 C C . ARG A 1 269 ? 3.691 10.858 19.634 1.00 96.56 269 ARG A C 1
ATOM 2177 O O . ARG A 1 269 ? 4.055 10.515 20.758 1.00 96.56 269 ARG A O 1
ATOM 2184 N N . ARG A 1 270 ? 2.485 10.566 19.141 1.00 94.88 270 ARG A N 1
ATOM 2185 C CA . ARG A 1 270 ? 1.455 9.822 19.881 1.00 94.88 270 ARG A CA 1
ATOM 2186 C C . ARG A 1 270 ? 1.919 8.412 20.258 1.00 94.88 270 ARG A C 1
ATOM 2188 O O . ARG A 1 270 ? 1.688 7.984 21.386 1.00 94.88 270 ARG A O 1
ATOM 2195 N N . LEU A 1 271 ? 2.618 7.721 19.355 1.00 93.69 271 LEU A N 1
ATOM 2196 C CA . LEU A 1 271 ? 3.184 6.389 19.607 1.00 93.69 271 LEU A CA 1
ATOM 2197 C C . LEU A 1 271 ? 4.296 6.382 20.664 1.00 93.69 271 LEU A C 1
ATOM 2199 O O . LEU A 1 271 ? 4.463 5.376 21.348 1.00 93.69 271 LEU A O 1
ATOM 2203 N N . THR A 1 272 ? 5.035 7.483 20.816 1.00 89.44 272 THR A N 1
ATOM 2204 C CA . THR A 1 272 ? 6.093 7.628 21.832 1.00 89.44 272 THR A CA 1
ATOM 2205 C C . THR A 1 272 ? 5.539 7.859 23.241 1.00 89.44 272 THR A C 1
ATOM 2207 O O . THR A 1 272 ? 6.224 7.593 24.225 1.00 89.44 272 THR A O 1
ATOM 2210 N N . MET A 1 273 ? 4.301 8.347 23.358 1.00 84.06 273 MET A N 1
ATOM 2211 C CA . MET A 1 273 ? 3.648 8.627 24.645 1.00 84.06 273 MET A CA 1
ATOM 2212 C C . MET A 1 273 ? 2.909 7.417 25.248 1.00 84.06 273 MET A C 1
ATOM 2214 O O . MET A 1 273 ? 2.347 7.542 26.337 1.00 84.06 273 MET A O 1
ATOM 2218 N N . GLN A 1 274 ? 2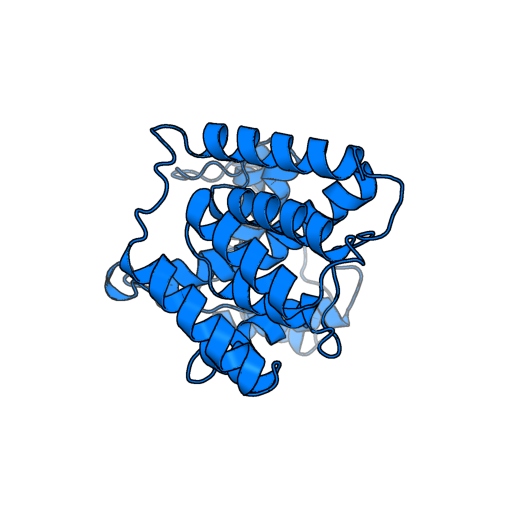.868 6.281 24.544 1.00 71.31 274 GLN A N 1
ATOM 2219 C CA . GLN A 1 274 ? 2.114 5.072 24.904 1.00 71.31 274 GLN A CA 1
ATOM 2220 C C . GLN A 1 274 ? 3.015 3.995 25.517 1.00 71.31 274 GLN A C 1
ATOM 2222 O O . GLN A 1 274 ? 2.571 3.368 26.505 1.00 71.31 274 GLN A O 1
#

Sequence (274 aa):
MKNRAEARRVALVMAWAALNGMEVSSGLAVMERASQLHCQESGLLEIQRFQEIMSTYPGQLWVALAEGRITKIQPISYSQALAQNITVDYAVGGDHYDMALASLLHAVWLYRDKRMNAAEKVREFFQWTCDNLLIGEYMLVYITLLFTGYENIKAPKNANSKDVEKVIAGCENQAWDISYLTHWSTLYEYPDEYPEEFMFATNDILLKRIFIYKNNPYGWNGVLSNVFPKKEYCELAEFIGKITLNRQPPDFGEDSHTYFQSLIDGEKRRLTMQ

pLDDT: mean 93.57, std 5.73, range [51.38, 98.69]

Organism: NCBI:txid1550024

Foldseek 3Di:
DVDLVVQLVVLVVLLVCLVVVHDDACQLVLLLVLLVVLHQLSSQQVRQLVVVCNVPDHSVVSVCSNVPVDRDDDDDDGPSDGHPPDPDRSNHNDPLLLLQLLLLLLLLLLVPDPVDALLRSLLVSLVVCLVQHDDDLLSSLLSSCVRLVPPPRDRFPCSVPPPLVRNSVSSSVVSSLSSLVVVVCVCVVCVVVDPDDDDDDDPDPNSVVSVCQQPPPPGSLVSLPVSDDPVSSVVSVVSSVVCVVPGDHDDCPPDVPVSSVVSSVVSSVSSNVD

Secondary structure (DSSP, 8-state):
---HHHHHHHHHHHHHHHHTT-----HHHHHHHHHHTT-HHHHHHHHHHHHHHHHHS-HHHHHHHHTTS-S-PPPPPP--PPPPS--S-TTS--HHHHHHHHHHHHHHHHHH-SSS-HHHHHHHHHHHHHHHS---HHHHHHHHHHHTT-TT--PSTTTT-S-HHHHHHHHHHHHHHHHHHHHHHHHHH-GGG-SSPP------HHHHHHHHHHHSTTHHHHHHHHHS-HHHHHHHHHHHHHHHHHPPPPP--S-HHHHHHHHHHHHHHHHHT-

Radius of gyration: 20.87 Å; chains: 1; bounding box: 51×48×53 Å